Protein AF-00000000817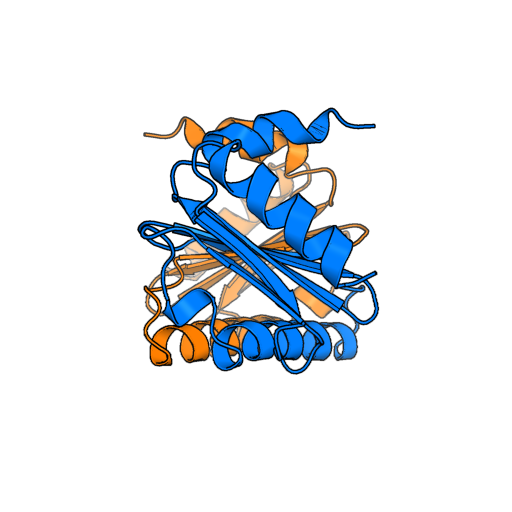69342 (afdb_homodimer)

Sequence (220 aa):
MADDLKRFLYKKLPSVEGLHAIVVSDRDGVPVIKVANDNAPEHALRPGFLSTFALATDQGSKLGLSKNKSIICYYNTYQVFILFLGCSVQSFTSGSEFHSQQQCQHSSGNMADDLKRFLYKKLPSVEGLHAIVVSDRDGVPVIKVANDNAPEHALRPGFLSTFALATDQGSKLGLSKNKSIICYYNTYQVFILFLGCSVQSFTSGSEFHSQQQCQHSSGN

Foldseek 3Di:
DLVVVQVVCQVVQVVDPFWAKKFKFFLQQHTSHIDGDPPDDPVCNGSVNSNVVSVVQVVVVVVPDPRDAWDWDADDFKIKIWGDDPGMIMIIIGTNVRCVPCVVPPVPPD/DLVVVQVVCQVVQVVDPFWFKKFKFFLQQHTSHIDGHPPDDPVCNGSVNSNVVSVVQVVVVVVPDPRDQWDWDADDFKIKIWGDDPGMIMIIIGTNVRCVVCVVPPVPPD

Organism: Castor canadensis (NCBI:txid51338)

Solvent-accessible surface area (backbone atoms only — not comparable to full-atom values): 11440 Å² total; per-residue (Å²): 108,70,62,60,51,44,52,50,48,59,59,46,44,80,71,39,87,51,49,22,30,42,36,34,18,37,61,73,16,52,66,78,36,78,42,67,50,94,79,38,64,64,48,72,70,34,36,71,43,48,19,38,52,42,47,34,44,52,51,35,34,72,61,66,38,62,66,59,44,32,39,37,39,36,37,81,70,30,28,39,39,37,35,52,57,89,73,33,31,37,37,38,31,26,36,46,75,36,53,75,57,42,64,60,52,62,74,63,74,121,110,71,63,59,51,44,54,49,47,59,60,46,43,81,71,37,88,51,49,21,31,42,36,34,18,38,61,73,16,53,67,79,36,78,41,68,50,94,79,37,63,66,48,71,72,35,34,70,42,46,19,38,52,42,48,35,44,53,53,36,34,72,61,65,38,60,66,57,44,31,38,38,40,35,37,82,69,29,29,39,40,36,34,51,56,88,75,35,29,38,35,37,34,27,35,45,76,37,53,77,58,43,65,60,52,59,75,63,75,120

Structure (mmCIF, N/CA/C/O backbone):
data_AF-0000000081769342-model_v1
#
loop_
_entity.id
_entity.type
_entity.pdbx_description
1 polymer 'Ragulator complex protein LAMTOR3'
#
loop_
_atom_site.group_PDB
_atom_site.id
_atom_site.type_symbol
_atom_site.label_atom_id
_atom_site.label_alt_id
_atom_site.label_comp_id
_atom_site.label_asym_id
_atom_site.label_entity_id
_atom_site.label_seq_id
_atom_site.pdbx_PDB_ins_code
_atom_site.Cartn_x
_atom_site.Cartn_y
_atom_site.Cartn_z
_atom_site.occupancy
_atom_site.B_iso_or_equiv
_atom_site.auth_seq_id
_atom_site.auth_comp_id
_atom_site.auth_asym_id
_atom_site.auth_atom_id
_atom_site.pdbx_PDB_model_num
ATOM 1 N N . MET A 1 1 ? 18.312 -18.172 -15.797 1 64.38 1 MET A N 1
ATOM 2 C CA . MET A 1 1 ? 18.219 -17.469 -14.523 1 64.38 1 MET A CA 1
ATOM 3 C C . MET A 1 1 ? 16.781 -17.391 -14.039 1 64.38 1 MET A C 1
ATOM 5 O O . MET A 1 1 ? 16.484 -17.766 -12.898 1 64.38 1 MET A O 1
ATOM 9 N N . ALA A 1 2 ? 15.875 -17.156 -15.016 1 73.31 2 ALA A N 1
ATOM 10 C CA . ALA A 1 2 ? 14.461 -17.094 -14.664 1 73.31 2 ALA A CA 1
ATOM 11 C C . ALA A 1 2 ? 13.93 -18.484 -14.312 1 73.31 2 ALA A C 1
ATOM 13 O O . ALA A 1 2 ? 13.109 -18.625 -13.398 1 73.31 2 ALA A O 1
ATOM 14 N N . ASP A 1 3 ? 14.547 -19.453 -14.852 1 85.75 3 ASP A N 1
ATOM 15 C CA . ASP A 1 3 ? 14.07 -20.812 -14.617 1 85.75 3 ASP A CA 1
ATOM 16 C C . ASP A 1 3 ? 14.469 -21.297 -13.227 1 85.75 3 ASP A C 1
ATOM 18 O O . ASP A 1 3 ? 13.695 -21.984 -12.555 1 85.75 3 ASP A O 1
ATOM 22 N N . ASP A 1 4 ? 15.656 -20.969 -12.891 1 88.69 4 ASP A N 1
ATOM 23 C CA . ASP A 1 4 ? 16.125 -21.391 -11.57 1 88.69 4 ASP A CA 1
ATOM 24 C C . ASP A 1 4 ? 15.32 -20.703 -10.469 1 88.69 4 ASP A C 1
ATOM 26 O O . ASP A 1 4 ? 14.969 -21.328 -9.461 1 88.69 4 ASP A O 1
ATOM 30 N N . LEU A 1 5 ? 15.062 -19.43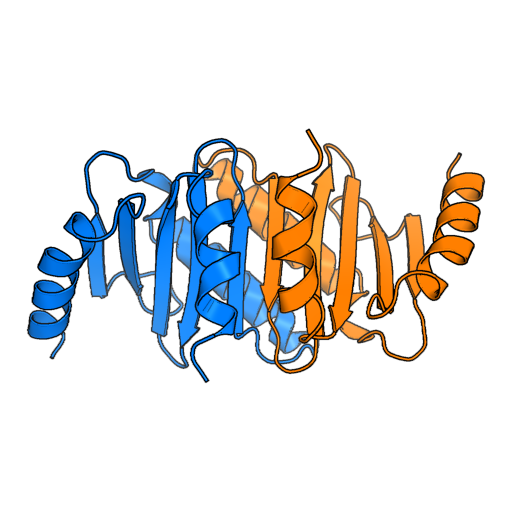8 -10.672 1 86.44 5 LEU A N 1
ATOM 31 C CA . LEU A 1 5 ? 14.273 -18.703 -9.695 1 86.44 5 LEU A CA 1
ATOM 32 C C . LEU A 1 5 ? 12.859 -19.266 -9.594 1 86.44 5 LEU A C 1
ATOM 34 O O . LEU A 1 5 ? 12.32 -19.406 -8.492 1 86.44 5 LEU A O 1
ATOM 38 N N . LYS A 1 6 ? 12.391 -19.578 -10.695 1 90.56 6 LYS A N 1
ATOM 39 C CA . LYS A 1 6 ? 11.047 -20.156 -10.727 1 90.56 6 LYS A CA 1
ATOM 40 C C . LYS A 1 6 ? 10.992 -21.453 -9.93 1 90.56 6 LYS A C 1
ATOM 42 O O . LYS A 1 6 ? 10.078 -21.656 -9.133 1 90.56 6 LYS A O 1
ATOM 47 N N . ARG A 1 7 ? 11.977 -22.266 -10.195 1 91 7 ARG A N 1
ATOM 48 C CA . ARG A 1 7 ? 12.039 -23.547 -9.492 1 91 7 ARG A CA 1
ATOM 49 C C . ARG A 1 7 ? 12.18 -23.344 -7.992 1 91 7 ARG A C 1
ATOM 51 O O . ARG A 1 7 ? 11.547 -24.047 -7.199 1 91 7 ARG A O 1
ATOM 58 N N . PHE A 1 8 ? 12.984 -22.453 -7.699 1 90.62 8 PHE A N 1
ATOM 59 C CA . PHE A 1 8 ? 13.203 -22.141 -6.293 1 90.62 8 PHE A CA 1
ATOM 60 C C . PHE A 1 8 ? 11.906 -21.672 -5.641 1 90.62 8 PHE A C 1
ATOM 62 O O . PHE A 1 8 ? 11.547 -22.141 -4.555 1 90.62 8 PHE A O 1
ATOM 69 N N . LEU A 1 9 ? 11.219 -20.797 -6.332 1 91.56 9 LEU A N 1
ATOM 70 C CA . LEU A 1 9 ? 10 -20.234 -5.77 1 91.56 9 LEU A CA 1
ATOM 71 C C . LEU A 1 9 ? 8.898 -21.281 -5.691 1 91.56 9 LEU A C 1
ATOM 73 O O . LEU A 1 9 ? 8.117 -21.297 -4.734 1 91.56 9 LEU A O 1
ATOM 77 N N . TYR A 1 10 ? 8.898 -22.141 -6.637 1 90.88 10 TYR A N 1
ATOM 78 C CA . TYR A 1 10 ? 7.918 -23.219 -6.656 1 90.88 10 TYR A CA 1
ATOM 79 C C . TYR A 1 10 ? 8.094 -24.141 -5.453 1 90.88 10 TYR A C 1
ATOM 81 O O . TYR A 1 10 ? 7.113 -24.641 -4.898 1 90.88 10 TYR A O 1
ATOM 89 N N . LYS A 1 11 ? 9.281 -24.312 -5.098 1 90.88 11 LYS A N 1
ATOM 90 C CA . LYS A 1 11 ? 9.578 -25.172 -3.965 1 90.88 11 LYS A CA 1
ATOM 91 C C . LYS A 1 11 ? 9.359 -24.453 -2.641 1 90.88 11 LYS A C 1
ATOM 93 O O . LYS A 1 11 ? 8.953 -25.062 -1.652 1 90.88 11 LYS A O 1
ATOM 98 N N . LYS A 1 12 ? 9.617 -23.25 -2.664 1 89.88 12 LYS A N 1
ATOM 99 C CA . LYS A 1 12 ? 9.586 -22.469 -1.431 1 89.88 12 LYS A CA 1
ATOM 100 C C . LYS A 1 12 ? 8.156 -22.094 -1.048 1 89.88 12 LYS A C 1
ATOM 102 O O . LYS A 1 12 ? 7.809 -22.062 0.136 1 89.88 12 LYS A O 1
ATOM 107 N N . LEU A 1 13 ? 7.344 -21.859 -1.935 1 91.88 13 LEU A N 1
ATOM 108 C CA . LEU A 1 13 ? 6 -21.344 -1.684 1 91.88 13 LEU A CA 1
ATOM 109 C C . LEU A 1 13 ? 5.23 -22.266 -0.75 1 91.88 13 LEU A C 1
ATOM 111 O O . LEU A 1 13 ? 4.715 -21.828 0.281 1 91.88 13 LEU A O 1
ATOM 115 N N . PRO A 1 14 ? 5.254 -23.594 -1.056 1 89.94 14 PRO A N 1
ATOM 116 C CA . PRO A 1 14 ? 4.496 -24.484 -0.179 1 89.94 14 PRO A CA 1
ATOM 117 C C . PRO A 1 14 ? 5.113 -24.609 1.213 1 89.94 14 PRO A C 1
ATOM 119 O O . PRO A 1 14 ? 4.453 -25.062 2.148 1 89.94 14 PRO A O 1
ATOM 122 N N . SER A 1 15 ? 6.312 -24.203 1.352 1 90.38 15 SER A N 1
ATOM 123 C CA . SER A 1 15 ? 7.008 -24.359 2.625 1 90.38 15 SER A CA 1
ATOM 124 C C . SER A 1 15 ? 6.715 -23.203 3.566 1 90.38 15 SER A C 1
ATOM 126 O O . SER A 1 15 ? 7.051 -23.25 4.75 1 90.38 15 SER A O 1
ATOM 128 N N . VAL A 1 16 ? 6.145 -22.188 3.074 1 88.56 16 VAL A N 1
ATOM 129 C CA . VAL A 1 16 ? 5.824 -21.016 3.889 1 88.56 16 VAL A CA 1
ATOM 130 C C . VAL A 1 16 ? 4.324 -20.984 4.18 1 88.56 16 VAL A C 1
ATOM 132 O O . VAL A 1 16 ? 3.52 -20.688 3.297 1 88.56 16 VAL A O 1
ATOM 135 N N . GLU A 1 17 ? 4.023 -21.312 5.426 1 86.88 17 GLU A N 1
ATOM 136 C CA . GLU A 1 17 ? 2.621 -21.328 5.824 1 86.88 17 GLU A CA 1
ATOM 137 C C . GLU A 1 17 ? 1.985 -19.953 5.684 1 86.88 17 GLU A C 1
ATOM 139 O O . GLU A 1 17 ? 2.551 -18.953 6.137 1 86.88 17 GLU A O 1
ATOM 144 N N . GLY A 1 18 ? 0.806 -19.938 4.961 1 90.19 18 GLY A N 1
ATOM 145 C CA . GLY A 1 18 ? 0.055 -18.703 4.836 1 90.19 18 GLY A CA 1
ATOM 146 C C . GLY A 1 18 ? 0.401 -17.906 3.584 1 90.19 18 GLY A C 1
ATOM 147 O O . GLY A 1 18 ? -0.296 -16.953 3.229 1 90.19 18 GLY A O 1
ATOM 148 N N . LEU A 1 19 ? 1.501 -18.25 2.965 1 93.44 19 LEU A N 1
ATOM 149 C CA . LEU A 1 19 ? 1.86 -17.641 1.691 1 93.44 19 LEU A CA 1
ATOM 150 C C . LEU A 1 19 ? 1.16 -18.344 0.533 1 93.44 19 LEU A C 1
ATOM 152 O O . LEU A 1 19 ? 1.249 -19.562 0.398 1 93.44 19 LEU A O 1
ATOM 156 N N . HIS A 1 20 ? 0.452 -17.594 -0.292 1 96.25 20 HIS A N 1
ATOM 157 C CA . HIS A 1 20 ? -0.398 -18.203 -1.307 1 96.25 20 HIS A CA 1
ATOM 158 C C . HIS A 1 20 ? 0.185 -18.016 -2.703 1 96.25 20 HIS A C 1
ATOM 160 O O . HIS A 1 20 ? -0.079 -18.812 -3.604 1 96.25 20 HIS A O 1
ATOM 166 N N . ALA A 1 21 ? 0.944 -16.906 -2.867 1 96.31 21 ALA A N 1
ATOM 167 C CA . ALA A 1 21 ? 1.429 -16.672 -4.223 1 96.31 21 ALA A CA 1
ATOM 168 C C . ALA A 1 21 ? 2.646 -15.75 -4.223 1 96.31 21 ALA A C 1
ATOM 170 O O . ALA A 1 21 ? 2.793 -14.906 -3.334 1 96.31 21 ALA A O 1
ATOM 171 N N . ILE A 1 22 ? 3.455 -15.883 -5.223 1 95.94 22 ILE A N 1
ATOM 172 C CA . ILE A 1 22 ? 4.582 -15.016 -5.547 1 95.94 22 ILE A CA 1
ATOM 173 C C . ILE A 1 22 ? 4.57 -14.688 -7.035 1 95.94 22 ILE A C 1
ATOM 175 O O . ILE A 1 22 ? 4.492 -15.586 -7.875 1 95.94 22 ILE A O 1
ATOM 179 N N . VAL A 1 23 ? 4.613 -13.414 -7.312 1 95.5 23 VAL A N 1
ATOM 180 C CA . VAL A 1 23 ? 4.641 -12.984 -8.703 1 95.5 23 VAL A CA 1
ATOM 181 C C . VAL A 1 23 ? 5.816 -12.031 -8.93 1 95.5 23 VAL A C 1
ATOM 183 O O . VAL A 1 23 ? 6.031 -11.109 -8.141 1 95.5 23 VAL A O 1
ATOM 186 N N . VAL A 1 24 ? 6.594 -12.312 -9.93 1 94.75 24 VAL A N 1
ATOM 187 C CA . VAL A 1 24 ? 7.641 -11.406 -10.391 1 94.75 24 VAL A CA 1
ATOM 188 C C . VAL A 1 24 ? 7.273 -10.852 -11.766 1 94.75 24 VAL A C 1
ATOM 190 O O . VAL A 1 24 ? 7.016 -11.617 -12.703 1 94.75 24 VAL A O 1
ATOM 193 N N . SER A 1 25 ? 7.234 -9.539 -11.836 1 95.12 25 SER A N 1
ATOM 194 C CA . SER A 1 25 ? 6.809 -8.898 -13.078 1 95.12 25 SER A CA 1
ATOM 195 C C . SER A 1 25 ? 7.633 -7.652 -13.367 1 95.12 25 SER A C 1
ATOM 197 O O . SER A 1 25 ? 8.445 -7.234 -12.547 1 95.12 25 SER A O 1
ATOM 199 N N . ASP A 1 26 ? 7.5 -7.184 -14.539 1 93.06 26 ASP A N 1
ATOM 200 C CA . ASP A 1 26 ? 8.008 -5.84 -14.805 1 93.06 26 ASP A CA 1
ATOM 201 C C . ASP A 1 26 ? 7.016 -4.777 -14.336 1 93.06 26 ASP A C 1
ATOM 203 O O . ASP A 1 26 ? 6.047 -5.09 -13.641 1 93.06 26 ASP A O 1
ATOM 207 N N . ARG A 1 27 ? 7.223 -3.512 -14.633 1 88.62 27 ARG A N 1
ATOM 208 C CA . ARG A 1 27 ? 6.402 -2.416 -14.125 1 88.62 27 ARG A CA 1
ATOM 209 C C . ARG A 1 27 ? 5.066 -2.346 -14.859 1 88.62 27 ARG A C 1
ATOM 211 O O . ARG A 1 27 ? 4.141 -1.675 -14.406 1 88.62 27 ARG A O 1
ATOM 218 N N . ASP A 1 28 ? 5.02 -3.012 -15.969 1 89.81 28 ASP A N 1
ATOM 219 C CA . ASP A 1 28 ? 3.756 -3.074 -16.703 1 89.81 28 ASP A CA 1
ATOM 220 C C . ASP A 1 28 ? 2.859 -4.184 -16.156 1 89.81 28 ASP A C 1
ATOM 222 O O . ASP A 1 28 ? 1.707 -4.32 -16.562 1 89.81 28 ASP A O 1
ATOM 226 N N . GLY A 1 29 ? 3.424 -4.941 -15.203 1 89.94 29 GLY A N 1
ATOM 227 C CA . GLY A 1 29 ? 2.652 -5.984 -14.547 1 89.94 29 GLY A CA 1
ATOM 228 C C . GLY A 1 29 ? 2.719 -7.316 -15.266 1 89.94 29 GLY A C 1
ATOM 229 O O . GLY A 1 29 ? 2.043 -8.273 -14.883 1 89.94 29 GLY A O 1
ATOM 230 N N . VAL A 1 30 ? 3.484 -7.352 -16.234 1 91.75 30 VAL A N 1
ATOM 231 C CA . VAL A 1 30 ? 3.623 -8.594 -16.984 1 91.75 30 VAL A CA 1
ATOM 232 C C . VAL A 1 30 ? 4.492 -9.578 -16.203 1 91.75 30 VAL A C 1
ATOM 234 O O . VAL A 1 30 ? 5.676 -9.32 -15.977 1 91.75 30 VAL A O 1
ATOM 237 N N . PRO A 1 31 ? 3.932 -10.688 -15.867 1 92 31 PRO A N 1
ATOM 238 C CA . PRO A 1 31 ? 4.652 -11.625 -14.992 1 92 31 PRO A CA 1
ATOM 239 C C . PRO A 1 31 ? 5.789 -12.344 -15.719 1 92 31 PRO A C 1
ATOM 241 O O . PRO A 1 31 ? 5.621 -12.781 -16.859 1 92 31 PRO A O 1
ATOM 244 N N . VAL A 1 32 ? 6.883 -12.414 -15.117 1 92.12 32 VAL A N 1
ATOM 245 C CA . VAL A 1 32 ? 8.008 -13.25 -15.523 1 92.12 32 VAL A CA 1
ATOM 246 C C . VAL A 1 32 ? 7.945 -14.586 -14.797 1 92.12 32 VAL A C 1
ATOM 248 O O . VAL A 1 32 ? 8.273 -15.633 -15.375 1 92.12 32 VAL A O 1
ATOM 251 N N . ILE A 1 33 ? 7.527 -14.539 -13.617 1 94.44 33 ILE A N 1
ATOM 252 C CA . ILE A 1 33 ? 7.348 -15.719 -12.789 1 94.44 33 ILE A CA 1
ATOM 253 C C . ILE A 1 33 ? 6.039 -15.609 -12.008 1 94.44 33 ILE A C 1
ATOM 255 O O . ILE A 1 33 ? 5.719 -14.547 -11.469 1 94.44 33 ILE A O 1
ATOM 259 N N . LYS A 1 34 ? 5.227 -16.594 -11.984 1 94.25 34 LYS A N 1
ATOM 260 C CA . LYS A 1 34 ? 4.012 -16.656 -11.18 1 94.25 34 LYS A CA 1
ATOM 261 C C . LYS A 1 34 ? 3.846 -18.031 -10.531 1 94.25 34 LYS A C 1
ATOM 263 O O . LYS A 1 34 ? 3.801 -19.047 -11.227 1 94.25 34 LYS A O 1
ATOM 268 N N . VAL A 1 35 ? 3.932 -18.031 -9.312 1 94.88 35 VAL A N 1
ATOM 269 C CA . VAL A 1 35 ? 3.701 -19.25 -8.539 1 94.88 35 VAL A CA 1
ATOM 270 C C . VAL A 1 35 ? 2.582 -19.016 -7.527 1 94.88 35 VAL A C 1
ATOM 272 O O . VAL A 1 35 ? 2.596 -18.016 -6.797 1 94.88 35 VAL A O 1
ATOM 275 N N . ALA A 1 36 ? 1.603 -19.891 -7.551 1 95.75 36 ALA A N 1
ATOM 276 C CA . ALA A 1 36 ? 0.462 -19.719 -6.656 1 95.75 36 ALA A CA 1
ATOM 277 C C . ALA A 1 36 ? -0.153 -21.047 -6.266 1 95.75 36 ALA A C 1
ATOM 279 O O . ALA A 1 36 ? -0.033 -22.031 -7.004 1 95.75 36 ALA A O 1
ATOM 280 N N . ASN A 1 37 ? -0.608 -21.109 -5.09 1 94.62 37 ASN A N 1
ATOM 281 C CA . ASN A 1 37 ? -1.41 -22.281 -4.715 1 94.62 37 ASN A CA 1
ATOM 282 C C . ASN A 1 37 ? -2.902 -22 -4.879 1 94.62 37 ASN A C 1
ATOM 284 O O . ASN A 1 37 ? -3.293 -20.953 -5.383 1 94.62 37 ASN A O 1
ATOM 288 N N . ASP A 1 38 ? -3.793 -22.922 -4.5 1 93.62 38 ASP A N 1
ATOM 289 C CA . ASP A 1 38 ? -5.223 -22.828 -4.789 1 93.62 38 ASP A CA 1
ATOM 290 C C . ASP A 1 38 ? -5.898 -21.781 -3.92 1 93.62 38 ASP A C 1
ATOM 292 O O . ASP A 1 38 ? -7.039 -21.391 -4.18 1 93.62 38 ASP A O 1
ATOM 296 N N . ASN A 1 39 ? -5.262 -21.156 -2.924 1 93.5 39 ASN A N 1
ATOM 297 C CA . ASN A 1 39 ? -5.844 -20.188 -2.002 1 93.5 39 ASN A CA 1
ATOM 298 C C . ASN A 1 39 ? -5.574 -18.75 -2.455 1 93.5 39 ASN A C 1
ATOM 300 O O . ASN A 1 39 ? -6.098 -17.797 -1.869 1 93.5 39 ASN A O 1
ATOM 304 N N . ALA A 1 40 ? -4.812 -18.672 -3.498 1 93.94 40 ALA A N 1
ATOM 305 C CA . ALA A 1 40 ? -4.441 -17.344 -3.963 1 93.94 40 ALA A CA 1
ATOM 306 C C . ALA A 1 40 ? -5.613 -16.656 -4.676 1 93.94 40 ALA A C 1
ATOM 308 O O . ALA A 1 40 ? -6.242 -17.266 -5.551 1 93.94 40 ALA A O 1
ATOM 309 N N . PRO A 1 41 ? -5.914 -15.422 -4.234 1 93.38 41 PRO A N 1
ATOM 310 C CA . PRO A 1 41 ? -6.914 -14.68 -5.004 1 93.38 41 PRO A CA 1
ATOM 311 C C . PRO A 1 41 ? -6.465 -14.406 -6.441 1 93.38 41 PRO A C 1
ATOM 313 O O . PRO A 1 41 ? -5.457 -13.734 -6.66 1 93.38 41 PRO A O 1
ATOM 316 N N . GLU A 1 42 ? -7.125 -14.875 -7.387 1 92.5 42 GLU A N 1
ATOM 317 C CA . GLU A 1 42 ? -6.73 -14.828 -8.789 1 92.5 42 GLU A CA 1
ATOM 318 C C . GLU A 1 42 ? -6.562 -13.391 -9.273 1 92.5 42 GLU A C 1
ATOM 320 O O . GLU A 1 42 ? -5.633 -13.086 -10.023 1 92.5 42 GLU A O 1
ATOM 325 N N . HIS A 1 43 ? -7.484 -12.562 -8.875 1 91.88 43 HIS A N 1
ATOM 326 C CA . HIS A 1 43 ? -7.5 -11.18 -9.359 1 91.88 43 HIS A CA 1
ATOM 327 C C . HIS A 1 43 ? -6.262 -10.422 -8.891 1 91.88 43 HIS A C 1
ATOM 329 O O . HIS A 1 43 ? -5.82 -9.477 -9.555 1 91.88 43 HIS A O 1
ATOM 335 N N . ALA A 1 44 ? -5.707 -10.844 -7.77 1 92.06 44 ALA A N 1
ATOM 336 C CA . ALA A 1 44 ? -4.535 -10.156 -7.227 1 92.06 44 ALA A CA 1
ATOM 337 C C . ALA A 1 44 ? -3.27 -10.547 -7.988 1 92.06 44 ALA A C 1
ATOM 339 O O . ALA A 1 44 ? -2.221 -9.922 -7.82 1 92.06 44 ALA A O 1
ATOM 340 N N . LEU A 1 45 ? -3.332 -11.539 -8.844 1 92.88 45 LEU A N 1
ATOM 341 C CA . LEU A 1 45 ? -2.182 -12.047 -9.578 1 92.88 45 LEU A CA 1
ATOM 342 C C . LEU A 1 45 ? -2.188 -11.539 -11.016 1 92.88 45 LEU A C 1
ATOM 344 O O . LEU A 1 45 ? -1.257 -11.812 -11.781 1 92.88 45 LEU A O 1
ATOM 348 N N . ARG A 1 46 ? -3.184 -10.875 -11.391 1 92.12 46 ARG A N 1
ATOM 349 C CA . ARG A 1 46 ? -3.354 -10.422 -12.766 1 92.12 46 ARG A CA 1
ATOM 350 C C . ARG A 1 46 ? -2.49 -9.195 -13.047 1 92.12 46 ARG A C 1
ATOM 352 O O . ARG A 1 46 ? -2.291 -8.352 -12.172 1 92.12 46 ARG A O 1
ATOM 359 N N . PRO A 1 47 ? -2.031 -9.039 -14.25 1 92.38 47 PRO A N 1
ATOM 360 C CA . PRO A 1 47 ? -1.212 -7.883 -14.633 1 92.38 47 PRO A CA 1
ATOM 361 C C . PRO A 1 47 ? -1.911 -6.551 -14.375 1 92.38 47 PRO A C 1
ATOM 363 O O . PRO A 1 47 ? -1.267 -5.578 -13.977 1 92.38 47 PRO A O 1
ATOM 366 N N . GLY A 1 48 ? -3.191 -6.492 -14.562 1 91.88 48 GLY A N 1
ATOM 367 C CA . GLY A 1 48 ? -3.936 -5.262 -14.336 1 91.88 48 GLY A CA 1
ATOM 368 C C . GLY A 1 48 ? -3.812 -4.742 -12.914 1 91.88 48 GLY A C 1
ATOM 369 O O . GLY A 1 48 ? -3.664 -3.537 -12.703 1 91.88 48 GLY A O 1
ATOM 370 N N . PHE A 1 49 ? -3.838 -5.684 -11.977 1 91.5 49 PHE A N 1
ATOM 371 C CA . PHE A 1 49 ? -3.732 -5.305 -10.57 1 91.5 49 PHE A CA 1
ATOM 372 C C . PHE A 1 49 ? -2.322 -4.828 -10.242 1 91.5 49 PHE A C 1
ATOM 374 O O . PHE A 1 49 ? -2.146 -3.76 -9.656 1 91.5 49 PHE A O 1
ATOM 381 N N . LEU A 1 50 ? -1.354 -5.543 -10.656 1 92 50 LEU A N 1
ATOM 382 C CA . LEU A 1 50 ? 0.037 -5.238 -10.344 1 92 50 LEU A CA 1
ATOM 383 C C . LEU A 1 50 ? 0.469 -3.932 -11 1 92 50 LEU A C 1
ATOM 385 O O . LEU A 1 50 ? 1.128 -3.102 -10.367 1 92 50 LEU A O 1
ATOM 389 N N . SER A 1 51 ? 0.062 -3.736 -12.227 1 92.25 51 SER A N 1
ATOM 390 C CA . SER A 1 51 ? 0.407 -2.514 -12.945 1 92.25 51 SER A CA 1
ATOM 391 C C . SER A 1 51 ? -0.239 -1.293 -12.297 1 92.25 51 SER A C 1
ATOM 393 O O . SER A 1 51 ? 0.338 -0.203 -12.297 1 92.25 51 SER A O 1
ATOM 395 N N . THR A 1 52 ? -1.451 -1.445 -11.734 1 91.19 52 THR A N 1
ATOM 396 C CA . THR A 1 52 ? -2.172 -0.354 -11.086 1 91.19 52 THR A CA 1
ATOM 397 C C . THR A 1 52 ? -1.344 0.24 -9.953 1 91.19 52 THR A C 1
ATOM 399 O O . THR A 1 52 ? -1.183 1.459 -9.867 1 91.19 52 THR A O 1
ATOM 402 N N . PHE A 1 53 ? -0.674 -0.548 -9.156 1 90.94 53 PHE A N 1
ATOM 403 C CA . PHE A 1 53 ? 0.085 -0.043 -8.023 1 90.94 53 PHE A CA 1
ATOM 404 C C . PHE A 1 53 ? 1.479 0.397 -8.453 1 90.94 53 PHE A C 1
ATOM 406 O O . PHE A 1 53 ? 2.061 1.306 -7.859 1 90.94 53 PHE A O 1
ATOM 413 N N . ALA A 1 54 ? 1.961 -0.264 -9.469 1 91.31 54 ALA A N 1
ATOM 414 C CA . ALA A 1 54 ? 3.217 0.224 -10.039 1 91.31 54 ALA A CA 1
ATOM 415 C C . ALA A 1 54 ? 3.064 1.647 -10.562 1 91.31 54 ALA A C 1
ATOM 417 O O . ALA A 1 54 ? 3.906 2.508 -10.297 1 91.31 54 ALA A O 1
ATOM 418 N N . LEU A 1 55 ? 1.937 1.836 -11.227 1 89.19 55 LEU A N 1
ATOM 419 C CA . LEU A 1 55 ? 1.639 3.16 -11.758 1 89.19 55 LEU A CA 1
ATOM 420 C C . LEU A 1 55 ? 1.438 4.168 -10.633 1 89.19 55 LEU A C 1
ATOM 422 O O . LEU A 1 55 ? 1.938 5.293 -10.703 1 89.19 55 LEU A O 1
ATOM 426 N N . ALA A 1 56 ? 0.704 3.814 -9.633 1 91.25 56 ALA A N 1
ATOM 427 C CA . ALA A 1 56 ? 0.471 4.691 -8.492 1 91.25 56 ALA A CA 1
ATOM 428 C C . ALA A 1 56 ? 1.786 5.086 -7.824 1 91.25 56 ALA A C 1
ATOM 430 O O . ALA A 1 56 ? 1.979 6.246 -7.457 1 91.25 56 ALA A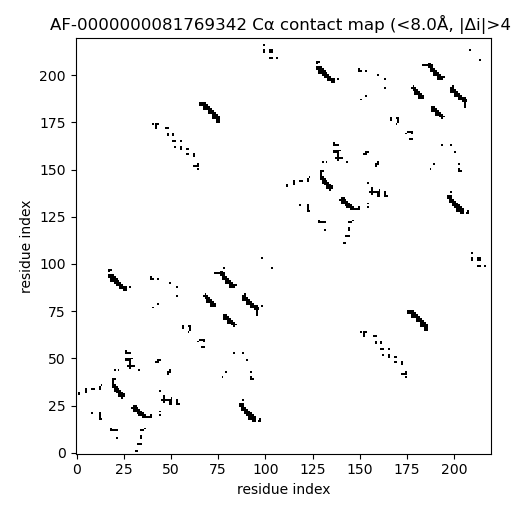 O 1
ATOM 431 N N . THR A 1 57 ? 2.705 4.145 -7.66 1 90.75 57 THR A N 1
ATOM 432 C CA . THR A 1 57 ? 4.016 4.402 -7.066 1 90.75 57 THR A CA 1
ATOM 433 C C . THR A 1 57 ? 4.832 5.336 -7.953 1 90.75 57 THR A C 1
ATOM 435 O O . THR A 1 57 ? 5.496 6.25 -7.453 1 90.75 57 THR A O 1
ATOM 438 N N . ASP A 1 58 ? 4.754 5.082 -9.242 1 89.62 58 ASP A N 1
ATOM 439 C CA . ASP A 1 58 ? 5.465 5.941 -10.188 1 89.62 58 ASP A CA 1
ATOM 440 C C . ASP A 1 58 ? 4.938 7.371 -10.133 1 89.62 58 ASP A C 1
ATOM 442 O O . ASP A 1 58 ? 5.715 8.328 -10.141 1 89.62 58 ASP A O 1
ATOM 446 N N . GLN A 1 59 ? 3.641 7.395 -10.039 1 87.69 59 GLN A N 1
ATOM 447 C CA . GLN A 1 59 ? 3.014 8.711 -9.922 1 87.69 59 GLN A CA 1
ATOM 448 C C . GLN A 1 59 ? 3.396 9.383 -8.609 1 87.69 59 GLN A C 1
ATOM 450 O O . GLN A 1 59 ? 3.654 10.594 -8.578 1 87.69 59 GLN A O 1
ATOM 455 N N . GLY A 1 60 ? 3.457 8.727 -7.566 1 86.25 60 GLY A N 1
ATOM 456 C CA . GLY A 1 60 ? 3.895 9.297 -6.301 1 86.25 60 GLY A CA 1
ATOM 457 C C . GLY A 1 60 ? 5.328 9.789 -6.332 1 86.25 60 GLY A C 1
ATOM 458 O O . GLY A 1 60 ? 5.633 10.859 -5.793 1 86.25 60 GLY A O 1
ATOM 459 N N . SER A 1 61 ? 6.121 9.016 -6.965 1 85 61 SER A N 1
ATOM 460 C CA . SER A 1 61 ? 7.523 9.414 -7.078 1 85 61 SER A CA 1
ATOM 461 C C . SER A 1 61 ? 7.668 10.695 -7.887 1 85 61 SER A C 1
ATOM 463 O O . SER A 1 61 ? 8.508 11.539 -7.574 1 85 61 SER A O 1
ATOM 465 N N . LYS A 1 62 ? 6.863 10.844 -8.789 1 85.69 62 LYS A N 1
ATOM 466 C CA . LYS A 1 62 ? 6.883 12.023 -9.648 1 85.69 62 LYS A CA 1
ATOM 467 C C . LYS A 1 62 ? 6.414 13.258 -8.891 1 85.69 62 LYS A C 1
ATOM 469 O O . LYS A 1 62 ? 6.77 14.383 -9.242 1 85.69 62 LYS A O 1
ATOM 474 N N . LEU A 1 63 ? 5.602 13.094 -7.879 1 86.5 63 LEU A N 1
ATOM 475 C CA . LEU A 1 63 ? 5.082 14.18 -7.059 1 86.5 63 LEU A CA 1
ATOM 476 C C . LEU A 1 63 ? 6.105 14.609 -6.012 1 86.5 63 LEU A C 1
ATOM 478 O O . LEU A 1 63 ? 5.836 15.5 -5.199 1 86.5 63 LEU A O 1
ATOM 482 N N . GLY A 1 64 ? 7.242 13.969 -5.965 1 83.88 64 GLY A N 1
ATOM 483 C CA . GLY A 1 64 ? 8.328 14.422 -5.109 1 83.88 64 GLY A CA 1
ATOM 484 C C . GLY A 1 64 ? 8.562 13.516 -3.914 1 83.88 64 GLY A C 1
ATOM 485 O O . GLY A 1 64 ? 9.383 13.82 -3.047 1 83.88 64 GLY A O 1
ATOM 486 N N . LEU A 1 65 ? 7.809 12.477 -3.889 1 82.62 65 LEU A N 1
ATOM 487 C CA . LEU A 1 65 ? 8.047 11.523 -2.811 1 82.62 65 LEU A CA 1
ATOM 488 C C . LEU A 1 65 ? 9.32 10.727 -3.068 1 82.62 65 LEU A C 1
ATOM 490 O O . LEU A 1 65 ? 9.797 10.648 -4.203 1 82.62 65 LEU A O 1
ATOM 494 N N . SER A 1 66 ? 9.852 10.258 -2.045 1 82.88 66 SER A N 1
ATOM 495 C CA . SER A 1 66 ? 10.953 9.305 -2.191 1 82.88 66 SER A CA 1
ATOM 496 C C . SER A 1 66 ? 10.5 8.055 -2.941 1 82.88 66 SER A C 1
ATOM 498 O O . SER A 1 66 ? 9.32 7.898 -3.25 1 82.88 66 SER A O 1
ATOM 500 N N . LYS A 1 67 ? 11.492 7.367 -3.334 1 85.62 67 LYS A N 1
ATOM 501 C CA . LYS A 1 67 ? 11.18 6.113 -4.012 1 85.62 67 LYS A CA 1
ATOM 502 C C . LYS A 1 67 ? 10.461 5.148 -3.078 1 85.62 67 LYS A C 1
ATOM 504 O O . LYS A 1 67 ? 10.938 4.871 -1.976 1 85.62 67 LYS A O 1
ATOM 509 N N . ASN A 1 68 ? 9.203 4.789 -3.541 1 88.62 68 ASN A N 1
ATOM 510 C CA . ASN A 1 68 ? 8.469 3.773 -2.795 1 88.62 68 ASN A CA 1
ATOM 511 C C . ASN A 1 68 ? 9.172 2.42 -2.842 1 88.62 68 ASN A C 1
ATOM 513 O O . ASN A 1 68 ? 9.445 1.898 -3.922 1 88.62 68 ASN A O 1
ATOM 517 N N . LYS A 1 69 ? 9.469 1.859 -1.713 1 89.56 69 LYS A N 1
ATOM 518 C CA . LYS A 1 69 ? 10.164 0.579 -1.636 1 89.56 69 LYS A CA 1
ATOM 519 C C . LYS A 1 69 ? 9.18 -0.586 -1.653 1 89.56 69 LYS A C 1
ATOM 521 O O . LYS A 1 69 ? 9.445 -1.618 -2.275 1 89.56 69 LYS A O 1
ATOM 526 N N . SER A 1 70 ? 8.141 -0.366 -1.001 1 92.06 70 SER A N 1
ATOM 527 C CA . SER A 1 70 ? 7.152 -1.439 -0.941 1 92.06 70 SER A CA 1
ATOM 528 C C . SER A 1 70 ? 5.77 -0.901 -0.592 1 92.06 70 SER A C 1
ATOM 530 O O . SER A 1 70 ? 5.641 0.213 -0.08 1 92.06 70 SER A O 1
ATOM 532 N N . ILE A 1 71 ? 4.801 -1.655 -0.948 1 92.88 71 ILE A N 1
ATOM 533 C CA . ILE A 1 71 ? 3.404 -1.38 -0.632 1 92.88 71 ILE A CA 1
ATOM 534 C C . ILE A 1 71 ? 2.758 -2.623 -0.028 1 92.88 71 ILE A C 1
ATOM 536 O O . ILE A 1 71 ? 2.979 -3.74 -0.504 1 92.88 71 ILE A O 1
ATOM 540 N N . ILE A 1 72 ? 1.983 -2.436 0.979 1 92.62 72 ILE A N 1
ATOM 541 C CA . ILE A 1 72 ? 1.159 -3.512 1.518 1 92.62 72 ILE A CA 1
ATOM 542 C C . ILE A 1 72 ? -0.317 -3.141 1.396 1 92.62 72 ILE A C 1
ATOM 544 O O . ILE A 1 72 ? -0.731 -2.062 1.827 1 92.62 72 ILE A O 1
ATOM 548 N N . CYS A 1 73 ? -1.047 -4.008 0.772 1 91.69 73 CYS A N 1
ATOM 549 C CA . CYS A 1 73 ? -2.494 -3.857 0.68 1 91.69 73 CYS A CA 1
ATOM 550 C C . CYS A 1 73 ? -3.207 -4.859 1.58 1 91.69 73 CYS A C 1
ATOM 552 O O . CYS A 1 73 ? -2.947 -6.062 1.504 1 91.69 73 CYS A O 1
ATOM 554 N N . TYR A 1 74 ? -4.066 -4.355 2.434 1 89.94 74 TYR A N 1
ATOM 555 C CA . TYR A 1 74 ? -4.824 -5.215 3.336 1 89.94 74 TYR A CA 1
ATOM 556 C C . TYR A 1 74 ? -6.273 -5.34 2.883 1 89.94 74 TYR A C 1
ATOM 558 O O . TYR A 1 74 ? -7 -4.344 2.824 1 89.94 74 TYR A O 1
ATOM 566 N N . TYR A 1 75 ? -6.641 -6.539 2.523 1 90.44 75 TYR A N 1
ATOM 567 C CA . TYR A 1 75 ? -8.016 -6.859 2.154 1 90.44 75 TYR A CA 1
ATOM 568 C C . TYR A 1 75 ? -8.703 -7.66 3.252 1 90.44 75 TYR A C 1
ATOM 570 O O . TYR A 1 75 ? -8.164 -7.809 4.352 1 90.44 75 TYR A O 1
ATOM 578 N N . ASN A 1 76 ? -9.914 -8.117 3.035 1 88.31 76 ASN A N 1
ATOM 579 C CA . ASN A 1 76 ? -10.672 -8.812 4.066 1 88.31 76 ASN A CA 1
ATOM 580 C C . ASN A 1 76 ? -10.07 -10.18 4.375 1 88.31 76 ASN A C 1
ATOM 582 O O . ASN A 1 76 ? -9.883 -10.531 5.543 1 88.31 76 ASN A O 1
ATOM 586 N N . THR A 1 77 ? -9.664 -10.984 3.395 1 89.88 77 THR A N 1
ATOM 587 C CA . THR A 1 77 ? -9.266 -12.367 3.617 1 89.88 77 THR A CA 1
ATOM 588 C C . THR A 1 77 ? -7.812 -12.586 3.199 1 89.88 77 THR A C 1
ATOM 590 O O . THR A 1 77 ? -7.246 -13.656 3.424 1 89.88 77 THR A O 1
ATOM 593 N N . TYR A 1 78 ? -7.277 -11.57 2.635 1 90.88 78 TYR A N 1
ATOM 594 C CA . TYR A 1 78 ? -5.895 -11.703 2.195 1 90.88 78 TYR A CA 1
ATOM 595 C C . TYR A 1 78 ? -5.172 -10.359 2.238 1 90.88 78 TYR A C 1
ATOM 597 O O . TYR A 1 78 ? -5.793 -9.328 2.494 1 90.88 78 TYR A O 1
ATOM 605 N N . GLN A 1 79 ? -3.887 -10.414 2.146 1 92.69 79 GLN A N 1
ATOM 606 C CA . GLN A 1 79 ? -3.045 -9.234 1.997 1 92.69 79 GLN A CA 1
ATOM 607 C C . GLN A 1 79 ? -2.029 -9.414 0.873 1 92.69 79 GLN A C 1
ATOM 609 O O . GLN A 1 79 ? -1.653 -10.547 0.55 1 92.69 79 GLN A O 1
ATOM 614 N N . VAL A 1 80 ? -1.665 -8.312 0.246 1 93.56 80 VAL A N 1
ATOM 615 C CA . VAL A 1 80 ? -0.693 -8.344 -0.843 1 93.56 80 VAL A CA 1
ATOM 616 C C . VAL A 1 80 ? 0.479 -7.422 -0.515 1 93.56 80 VAL A C 1
ATOM 618 O O . VAL A 1 80 ? 0.281 -6.25 -0.19 1 93.56 80 VAL A O 1
ATOM 621 N N . PHE A 1 81 ? 1.627 -8.016 -0.552 1 93.12 81 PHE A N 1
ATOM 622 C CA . PHE A 1 81 ? 2.859 -7.262 -0.381 1 93.12 81 PHE A CA 1
ATOM 623 C C . PHE A 1 81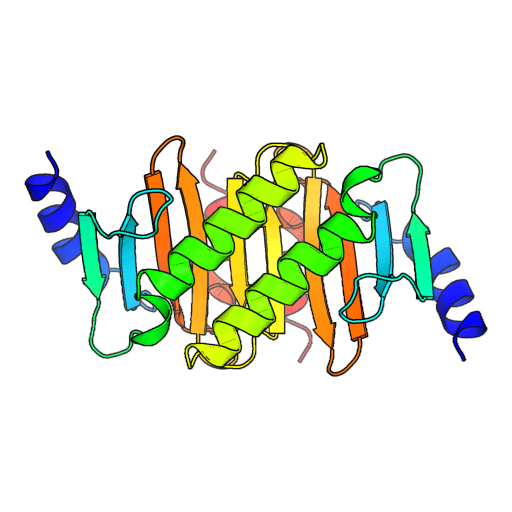 ? 3.557 -7.051 -1.72 1 93.12 81 PHE A C 1
ATOM 625 O O . PHE A 1 81 ? 3.889 -8.016 -2.412 1 93.12 81 PHE A O 1
ATOM 632 N N . ILE A 1 82 ? 3.662 -5.84 -2.088 1 94.31 82 ILE A N 1
ATOM 633 C CA . ILE A 1 82 ? 4.305 -5.508 -3.355 1 94.31 82 ILE A CA 1
ATOM 634 C C . ILE A 1 82 ? 5.641 -4.824 -3.092 1 94.31 82 ILE A C 1
ATOM 636 O O . ILE A 1 82 ? 5.715 -3.865 -2.318 1 94.31 82 ILE A O 1
ATOM 640 N N . LEU A 1 83 ? 6.66 -5.344 -3.744 1 93.12 83 LEU A N 1
ATOM 641 C CA . LEU A 1 83 ? 8 -4.777 -3.637 1 93.12 83 LEU A CA 1
ATOM 642 C C . LEU A 1 83 ? 8.484 -4.266 -4.988 1 93.12 83 LEU A C 1
ATOM 644 O O . LEU A 1 83 ? 8.312 -4.934 -6.008 1 93.12 83 LEU A O 1
ATOM 648 N N . PHE A 1 84 ? 8.969 -3.041 -4.906 1 91.62 84 PHE A N 1
ATOM 649 C CA . PHE A 1 84 ? 9.523 -2.445 -6.113 1 91.62 84 PHE A CA 1
ATOM 650 C C . PHE A 1 84 ? 11.047 -2.531 -6.105 1 91.62 84 PHE A C 1
ATOM 652 O O . PHE A 1 84 ? 11.711 -1.835 -5.332 1 91.62 84 PHE A O 1
ATOM 659 N N . LEU A 1 85 ? 11.531 -3.477 -6.914 1 86.62 85 LEU A N 1
ATOM 660 C CA . LEU A 1 85 ? 12.977 -3.709 -6.969 1 86.62 85 LEU A CA 1
ATOM 661 C C . LEU A 1 85 ? 13.555 -3.203 -8.281 1 86.62 85 LEU A C 1
ATOM 663 O O . LEU A 1 85 ? 13.789 -3.986 -9.203 1 86.62 85 LEU A O 1
ATOM 667 N N . GLY A 1 86 ? 13.875 -1.885 -8.359 1 83.44 86 GLY A N 1
ATOM 668 C CA . GLY A 1 86 ? 14.406 -1.312 -9.586 1 83.44 86 GLY A CA 1
ATOM 669 C C . GLY A 1 86 ? 13.492 -1.505 -10.781 1 83.44 86 GLY A C 1
ATOM 670 O O . GLY A 1 86 ? 12.445 -0.859 -10.883 1 83.44 86 GLY A O 1
ATOM 671 N N . CYS A 1 87 ? 13.867 -2.475 -11.625 1 86.44 87 CYS A N 1
ATOM 672 C CA . CYS A 1 87 ? 13.125 -2.67 -12.867 1 86.44 87 CYS A CA 1
ATOM 673 C C . CYS A 1 87 ? 12.07 -3.756 -12.703 1 86.44 87 CYS A C 1
ATOM 675 O O . CYS A 1 87 ? 11.234 -3.951 -13.586 1 86.44 87 CYS A O 1
ATOM 677 N N . SER A 1 88 ? 12.047 -4.348 -11.562 1 91.38 88 SER A N 1
ATOM 678 C CA . SER A 1 88 ? 11.125 -5.457 -11.352 1 91.38 88 SER A CA 1
ATOM 679 C C . SER A 1 88 ? 10.172 -5.172 -10.195 1 91.38 88 SER A C 1
ATOM 681 O O . SER A 1 88 ? 10.484 -4.375 -9.305 1 91.38 88 SER A O 1
ATOM 683 N N . VAL A 1 89 ? 9.008 -5.777 -10.289 1 94.19 89 VAL A N 1
ATOM 684 C CA . VAL A 1 89 ? 8.016 -5.738 -9.227 1 94.19 89 VAL A CA 1
ATOM 685 C C . VAL A 1 89 ? 7.75 -7.152 -8.711 1 94.19 89 VAL A C 1
ATOM 687 O O . VAL A 1 89 ? 7.578 -8.086 -9.5 1 94.19 89 VAL A O 1
ATOM 690 N N . GLN A 1 90 ? 7.898 -7.34 -7.438 1 94.5 90 GLN A N 1
ATOM 691 C CA . GLN A 1 90 ? 7.602 -8.617 -6.801 1 94.5 90 GLN A CA 1
ATOM 692 C C . GLN A 1 90 ? 6.398 -8.508 -5.871 1 94.5 90 GLN A C 1
ATOM 694 O O . GLN A 1 90 ? 6.316 -7.578 -5.062 1 94.5 90 GLN A O 1
ATOM 699 N N . SER A 1 91 ? 5.477 -9.43 -6.031 1 95.56 91 SER A N 1
ATOM 700 C CA . SER A 1 91 ? 4.297 -9.398 -5.176 1 95.56 91 SER A CA 1
ATOM 701 C C . SER A 1 91 ? 4.113 -10.727 -4.445 1 95.56 91 SER A C 1
ATOM 703 O O . SER A 1 91 ? 4.348 -11.797 -5.016 1 95.56 91 SER A O 1
ATOM 705 N N . PHE A 1 92 ? 3.777 -10.656 -3.176 1 93.88 92 PHE A N 1
ATOM 706 C CA . PHE A 1 92 ? 3.477 -11.789 -2.312 1 93.88 92 PHE A CA 1
ATOM 707 C C . PHE A 1 92 ? 2.049 -11.711 -1.787 1 93.88 92 PHE A C 1
ATOM 709 O O . PHE A 1 92 ? 1.64 -10.688 -1.241 1 93.88 92 PHE A O 1
ATOM 716 N N . THR A 1 93 ? 1.344 -12.68 -1.994 1 95.38 93 THR A N 1
ATOM 717 C CA . THR A 1 93 ? -0.027 -12.719 -1.497 1 95.38 93 THR A CA 1
ATOM 718 C C . THR A 1 93 ? -0.169 -13.758 -0.388 1 95.38 93 THR A C 1
ATOM 720 O O . THR A 1 93 ? 0.282 -14.898 -0.535 1 95.38 93 THR A O 1
ATOM 723 N N . SER A 1 94 ? -0.704 -13.336 0.69 1 94.62 94 SER A N 1
ATOM 724 C CA . SER A 1 94 ? -0.902 -14.219 1.841 1 94.62 94 SER A CA 1
ATOM 725 C C . SER A 1 94 ? -2.275 -14 2.467 1 94.62 94 SER A C 1
ATOM 727 O O . SER A 1 94 ? -2.975 -13.047 2.131 1 94.62 94 SER A O 1
ATOM 729 N N . GLY A 1 95 ? -2.586 -14.922 3.322 1 91.75 95 GLY A N 1
ATOM 730 C CA . GLY A 1 95 ? -3.801 -14.695 4.09 1 91.75 95 GLY A CA 1
ATOM 731 C C . GLY A 1 95 ? -3.709 -13.5 5.016 1 91.75 95 GLY A C 1
ATOM 732 O O . GLY A 1 95 ? -2.611 -13.062 5.367 1 91.75 95 GLY A O 1
ATOM 733 N N . SER A 1 96 ? -4.879 -12.992 5.305 1 86.12 96 SER A N 1
ATOM 734 C CA . SER A 1 96 ? -4.93 -11.797 6.141 1 86.12 96 SER A CA 1
ATOM 735 C C . SER A 1 96 ? -4.375 -12.078 7.535 1 86.12 96 SER A C 1
ATOM 737 O O . SER A 1 96 ? -3.881 -11.164 8.203 1 86.12 96 SER A O 1
ATOM 739 N N . GLU A 1 97 ? -4.43 -13.266 7.926 1 80.31 97 GLU A N 1
ATOM 740 C CA . GLU A 1 97 ? -3.943 -13.625 9.258 1 80.31 97 GLU A CA 1
ATOM 741 C C . GLU A 1 97 ? -2.432 -13.844 9.25 1 80.31 97 GLU A C 1
ATOM 743 O O . GLU A 1 97 ? -1.823 -14.031 10.305 1 80.31 97 GLU A O 1
ATOM 748 N N . PHE A 1 98 ? -1.866 -13.789 8.164 1 70.94 98 PHE A N 1
ATOM 749 C CA . PHE A 1 98 ? -0.443 -14.078 8.031 1 70.94 98 PHE A CA 1
ATOM 750 C C . PHE A 1 98 ? 0.393 -12.953 8.633 1 70.94 98 PHE A C 1
ATOM 752 O O . PHE A 1 98 ? 1.395 -13.211 9.305 1 70.94 98 PHE A O 1
ATOM 759 N N . HIS A 1 99 ? 0.412 -11.609 8.227 1 59.34 99 HIS A N 1
ATOM 760 C CA . HIS A 1 99 ? 1.263 -10.484 8.602 1 59.34 99 HIS A CA 1
ATOM 761 C C . HIS A 1 99 ? 1.247 -10.266 10.109 1 59.34 99 HIS A C 1
ATOM 763 O O . HIS A 1 99 ? 2.23 -9.789 10.68 1 59.34 99 HIS A O 1
ATOM 769 N N . SER A 1 100 ? -0.006 -10.391 10.68 1 49.75 100 SER A N 1
ATOM 770 C CA . SER A 1 100 ? 0.046 -10.234 12.133 1 49.75 100 SER A CA 1
ATOM 771 C C . SER A 1 100 ? 1.141 -11.102 12.742 1 49.75 100 SER A C 1
ATOM 773 O O . SER A 1 100 ? 1.745 -10.727 13.75 1 49.75 100 SER A O 1
ATOM 775 N N . GLN A 1 101 ? 1.521 -12.031 12.023 1 46.16 101 GLN A N 1
ATOM 776 C CA . GLN A 1 101 ? 2.523 -12.93 12.578 1 46.16 101 GLN A CA 1
ATOM 777 C C . GLN A 1 101 ? 3.926 -12.547 12.125 1 46.16 101 GLN A C 1
ATOM 779 O O . GLN A 1 101 ? 4.875 -12.594 12.906 1 46.16 101 GLN A O 1
ATOM 784 N N . GLN A 1 102 ? 4.199 -12.234 10.859 1 46.34 102 GLN A N 1
ATOM 785 C CA . GLN A 1 102 ? 5.551 -12.023 10.352 1 46.34 102 GLN A CA 1
ATOM 786 C C . GLN A 1 102 ? 6.055 -10.625 10.695 1 46.34 102 GLN A C 1
ATOM 788 O O . GLN A 1 102 ? 7.25 -10.43 10.938 1 46.34 102 GLN A O 1
ATOM 793 N N . GLN A 1 103 ? 5.258 -9.555 10.406 1 43.66 103 GLN A N 1
ATOM 794 C CA . GLN A 1 103 ? 5.75 -8.219 10.734 1 43.66 103 GLN A CA 1
ATOM 795 C C . GLN A 1 103 ? 6.43 -8.211 12.102 1 43.66 103 GLN A C 1
ATOM 797 O O . GLN A 1 103 ? 7.418 -7.496 12.297 1 43.66 103 GLN A O 1
ATOM 802 N N . CYS A 1 104 ? 6.02 -8.984 12.953 1 36.38 104 CYS A N 1
ATOM 803 C CA . CYS A 1 104 ? 6.832 -9.094 14.164 1 36.38 104 CYS A CA 1
ATOM 804 C C . CYS A 1 104 ? 8.164 -9.766 13.867 1 36.38 104 CYS A C 1
ATOM 806 O O . CYS A 1 104 ? 9.141 -9.57 14.594 1 36.38 104 CYS A O 1
ATOM 808 N N . GLN A 1 105 ? 8.367 -10.531 12.859 1 33.38 105 GLN A N 1
ATOM 809 C CA . GLN A 1 105 ? 9.609 -11.281 12.742 1 33.38 105 GLN A CA 1
ATOM 810 C C . GLN A 1 105 ? 10.656 -10.5 11.953 1 33.38 105 GLN A C 1
ATOM 812 O O . GLN A 1 105 ? 11.859 -10.672 12.164 1 33.38 105 GLN A O 1
ATOM 817 N N . HIS A 1 106 ? 10.32 -9.852 10.844 1 33.78 106 HIS A N 1
ATOM 818 C CA . HIS A 1 106 ? 11.414 -9.375 10.008 1 33.78 106 HIS A CA 1
ATOM 819 C C . HIS A 1 106 ? 12.141 -8.203 10.648 1 33.78 106 HIS A C 1
ATOM 821 O O . HIS A 1 106 ? 13.102 -7.676 10.086 1 33.78 106 HIS A O 1
ATOM 827 N N . SER A 1 107 ? 11.641 -7.488 11.508 1 33.62 107 SER A N 1
ATOM 828 C CA . SER A 1 107 ? 12.539 -6.484 12.078 1 33.62 107 SER A CA 1
ATOM 829 C C . SER A 1 107 ? 13.883 -7.09 12.445 1 33.62 107 SER A C 1
ATOM 831 O O . SER A 1 107 ? 14.805 -6.375 12.836 1 33.62 107 SER A O 1
ATOM 833 N N . SER A 1 108 ? 13.93 -8.375 12.672 1 29.58 108 SER A N 1
ATOM 834 C CA . SER A 1 108 ? 15.219 -8.805 13.195 1 29.58 108 SER A CA 1
ATOM 835 C C . SER A 1 108 ? 16.234 -9.016 12.07 1 29.58 108 SER A C 1
ATOM 837 O O . SER A 1 108 ? 17.344 -9.477 12.312 1 29.58 108 SER A O 1
ATOM 839 N N . GLY A 1 109 ? 15.93 -9.125 10.797 1 27.06 109 GLY A N 1
ATOM 840 C CA . GLY A 1 109 ? 17.062 -9.5 9.961 1 27.06 109 GLY A CA 1
ATOM 841 C C . GLY A 1 109 ? 17.984 -8.344 9.648 1 27.06 109 GLY A C 1
ATOM 842 O O . GLY A 1 109 ? 17.641 -7.473 8.836 1 27.06 109 GLY A O 1
ATOM 843 N N . ASN A 1 110 ? 18.531 -7.48 10.453 1 21.94 110 ASN A N 1
ATOM 844 C CA . ASN A 1 110 ? 19.844 -6.898 10.234 1 21.94 110 ASN A CA 1
ATOM 845 C C . ASN A 1 110 ? 20.906 -7.973 9.984 1 21.94 110 ASN A C 1
ATOM 847 O O . ASN A 1 110 ? 20.953 -8.977 10.688 1 21.94 110 ASN A O 1
ATOM 851 N N . MET B 1 1 ? -18.609 18.953 13.883 1 63.91 1 MET B N 1
ATOM 852 C CA . MET B 1 1 ? -18.062 17.609 13.984 1 63.91 1 MET B CA 1
ATOM 853 C C . MET B 1 1 ? -16.641 17.578 13.445 1 63.91 1 MET B C 1
ATOM 855 O O . MET B 1 1 ? -15.727 17.078 14.117 1 63.91 1 MET B O 1
ATOM 859 N N . ALA B 1 2 ? -16.438 18.312 12.328 1 73.25 2 ALA B N 1
ATOM 860 C CA . ALA B 1 2 ? -15.094 18.375 11.758 1 73.25 2 ALA B CA 1
ATOM 861 C C . ALA B 1 2 ? -14.156 19.188 12.648 1 73.25 2 ALA B C 1
ATOM 863 O O . ALA B 1 2 ? -12.984 18.828 12.812 1 73.25 2 ALA B O 1
ATOM 864 N N . ASP B 1 3 ? -14.711 20.062 13.375 1 85.25 3 ASP B N 1
ATOM 865 C CA . ASP B 1 3 ? -13.891 20.922 14.219 1 85.25 3 ASP B CA 1
ATOM 866 C C . ASP B 1 3 ? -13.406 20.188 15.461 1 85.25 3 ASP B C 1
ATOM 868 O O . ASP B 1 3 ? -12.266 20.359 15.891 1 85.25 3 ASP B O 1
ATOM 872 N N . ASP B 1 4 ? -14.289 19.438 15.992 1 88.38 4 ASP B N 1
ATOM 873 C CA . ASP B 1 4 ? -13.914 18.688 17.188 1 88.38 4 ASP B CA 1
ATOM 874 C C . ASP B 1 4 ? -12.852 17.641 16.844 1 88.38 4 ASP B C 1
ATOM 876 O O . ASP B 1 4 ? -11.906 17.438 17.609 1 88.38 4 ASP B O 1
ATOM 880 N N . LEU B 1 5 ? -13.039 17 15.719 1 86.31 5 LEU B N 1
ATOM 881 C CA . LEU B 1 5 ? -12.07 16 15.297 1 86.31 5 LEU B CA 1
ATOM 882 C C . LEU B 1 5 ? -10.711 16.641 15.039 1 86.31 5 LEU B C 1
ATOM 884 O O . LEU B 1 5 ? -9.672 16.094 15.43 1 86.31 5 LEU B O 1
ATOM 888 N N . LYS B 1 6 ? -10.797 17.75 14.461 1 90.44 6 LYS B N 1
ATOM 889 C CA . LYS B 1 6 ? -9.562 18.469 14.188 1 90.44 6 LYS B CA 1
ATOM 890 C C . LYS B 1 6 ? -8.812 18.797 15.477 1 90.44 6 LYS B C 1
ATOM 892 O O . LYS B 1 6 ? -7.598 18.578 15.562 1 90.44 6 LYS B O 1
ATOM 897 N N . ARG B 1 7 ? -9.555 19.297 16.406 1 90.88 7 ARG B N 1
ATOM 898 C CA . ARG B 1 7 ? -8.953 19.656 17.688 1 90.88 7 ARG B CA 1
ATOM 899 C C . ARG B 1 7 ? -8.367 18.422 18.375 1 90.88 7 ARG B C 1
ATOM 901 O O . ARG B 1 7 ? -7.281 18.484 18.953 1 90.88 7 ARG B O 1
ATOM 908 N N . PHE B 1 8 ? -9.102 17.422 18.312 1 90.38 8 PHE B N 1
ATOM 909 C CA . PHE B 1 8 ? -8.648 16.172 18.891 1 90.38 8 PHE B CA 1
ATOM 910 C C . PHE B 1 8 ? -7.352 15.703 18.234 1 90.38 8 PHE B C 1
ATOM 912 O O . PHE B 1 8 ? -6.402 15.336 18.938 1 90.38 8 PHE B O 1
ATOM 919 N N . LEU B 1 9 ? -7.336 15.781 16.938 1 91.62 9 LEU B N 1
ATOM 920 C CA . LEU B 1 9 ? -6.172 15.289 16.203 1 91.62 9 LEU B CA 1
ATOM 921 C C . LEU B 1 9 ? -4.969 16.203 16.422 1 91.62 9 LEU B C 1
ATOM 923 O O . LEU B 1 9 ? -3.838 15.727 16.531 1 91.62 9 LEU B O 1
ATOM 927 N N . TYR B 1 10 ? -5.25 17.422 16.562 1 90.75 10 TYR B N 1
ATOM 928 C CA . TYR B 1 10 ? -4.191 18.391 16.828 1 90.75 10 TYR B CA 1
ATOM 929 C C . TYR B 1 10 ? -3.518 18.125 18.156 1 90.75 10 TYR B C 1
ATOM 931 O O . TYR B 1 10 ? -2.305 18.297 18.297 1 90.75 10 TYR B O 1
ATOM 939 N N . LYS B 1 11 ? -4.285 17.703 19.062 1 90.69 11 LYS B N 1
ATOM 940 C CA . LYS B 1 11 ? -3.758 17.422 20.406 1 90.69 11 LYS B CA 1
ATOM 941 C C . LYS B 1 11 ? -3.08 16.062 20.438 1 90.69 11 LYS B C 1
ATOM 943 O O . LYS B 1 11 ? -2.096 15.867 21.156 1 90.69 11 LYS B O 1
ATOM 948 N N . LYS B 1 12 ? -3.588 15.203 19.688 1 89.69 12 LYS B N 1
ATOM 949 C CA . LYS B 1 12 ? -3.129 13.82 19.75 1 89.69 12 LYS B CA 1
ATOM 950 C C . LYS B 1 12 ? -1.832 13.641 18.953 1 89.69 12 LYS B C 1
ATOM 952 O O . LYS B 1 12 ? -0.96 12.859 19.359 1 89.69 12 LYS B O 1
ATOM 957 N N . LEU B 1 13 ? -1.665 14.297 17.938 1 91.69 13 LEU B N 1
ATOM 958 C CA . LEU B 1 13 ? -0.541 14.094 17.031 1 91.69 13 LEU B CA 1
ATOM 959 C C . LEU B 1 13 ? 0.786 14.242 17.781 1 91.69 13 LEU B C 1
ATOM 961 O O . LEU B 1 13 ? 1.631 13.344 17.719 1 91.69 13 LEU B O 1
ATOM 965 N N . PRO B 1 14 ? 0.93 15.336 18.562 1 89.69 14 PRO B N 1
ATOM 966 C CA . PRO B 1 14 ? 2.209 15.5 19.25 1 89.69 14 PRO B CA 1
ATOM 967 C C . PRO B 1 14 ? 2.42 14.461 20.344 1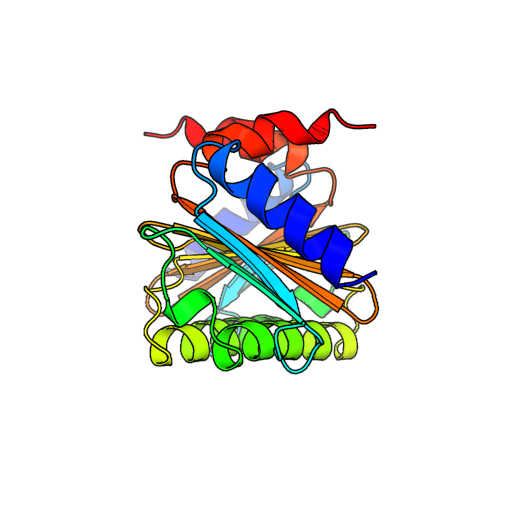 89.69 14 PRO B C 1
ATOM 969 O O . PRO B 1 14 ? 3.549 14.258 20.812 1 89.69 14 PRO B O 1
ATOM 972 N N . SER B 1 15 ? 1.399 13.805 20.734 1 90.25 15 SER B N 1
ATOM 973 C CA . SER B 1 15 ? 1.501 12.859 21.844 1 90.25 15 SER B CA 1
ATOM 974 C C . SER B 1 15 ? 1.942 11.484 21.359 1 90.25 15 SER B C 1
ATOM 976 O O . SER B 1 15 ? 2.275 10.617 22.156 1 90.25 15 SER B O 1
ATOM 978 N N . VAL B 1 16 ? 1.931 11.281 20.109 1 88.69 16 VAL B N 1
ATOM 979 C CA . VAL B 1 16 ? 2.33 10 19.531 1 88.69 16 VAL B CA 1
ATOM 980 C C . VAL B 1 16 ? 3.715 10.117 18.906 1 88.69 16 VAL B C 1
ATOM 982 O O . VAL B 1 16 ? 3.867 10.719 17.844 1 88.69 16 VAL B O 1
ATOM 985 N N . GLU B 1 17 ? 4.672 9.531 19.625 1 86.88 17 GLU B N 1
ATOM 986 C CA . GLU B 1 17 ? 6.043 9.594 19.125 1 86.88 17 GLU B CA 1
ATOM 987 C C . GLU B 1 17 ? 6.172 8.906 17.766 1 86.88 17 GLU B C 1
ATOM 989 O O . GLU B 1 17 ? 5.688 7.789 17.594 1 86.88 17 GLU B O 1
ATOM 994 N N . GLY B 1 18 ? 6.797 9.68 16.812 1 90.12 18 GLY B N 1
ATOM 995 C CA . GLY B 1 18 ? 7.066 9.109 15.508 1 90.12 18 GLY B CA 1
ATOM 996 C C . GLY B 1 18 ? 5.965 9.383 14.5 1 90.12 18 GLY B C 1
ATOM 997 O O . GLY B 1 18 ? 6.137 9.141 13.297 1 90.12 18 GLY B O 1
ATOM 998 N N . LEU B 1 19 ? 4.824 9.789 14.969 1 93.44 19 LEU B N 1
ATOM 999 C CA . LEU B 1 19 ? 3.742 10.188 14.078 1 93.44 19 LEU B CA 1
ATOM 1000 C C . LEU B 1 19 ? 3.912 11.641 13.633 1 93.44 19 LEU B C 1
ATOM 1002 O O . LEU B 1 19 ? 4.055 12.531 14.469 1 93.44 19 LEU B O 1
ATOM 1006 N N . HIS B 1 20 ? 3.912 11.883 12.336 1 96.19 20 HIS B N 1
ATOM 1007 C CA . HIS B 1 20 ? 4.262 13.203 11.828 1 96.19 20 HIS B CA 1
ATOM 1008 C C . HIS B 1 20 ? 3.031 13.922 11.281 1 96.19 20 HIS B C 1
ATOM 1010 O O . HIS B 1 20 ? 2.992 15.156 11.258 1 96.19 20 HIS B O 1
ATOM 1016 N N . ALA B 1 21 ? 2.049 13.109 10.781 1 96.31 21 ALA B N 1
ATOM 1017 C CA . ALA B 1 21 ? 0.91 13.797 10.188 1 96.31 21 ALA B CA 1
ATOM 1018 C C . ALA B 1 21 ? -0.321 12.898 10.148 1 96.31 21 ALA B C 1
ATOM 1020 O O . ALA B 1 21 ? -0.199 11.672 10.086 1 96.31 21 ALA B O 1
ATOM 1021 N N . ILE B 1 22 ? -1.472 13.5 10.156 1 95.88 22 ILE B N 1
ATOM 1022 C CA . ILE B 1 22 ? -2.775 12.883 9.945 1 95.88 22 ILE B CA 1
ATOM 1023 C C . ILE B 1 22 ? -3.594 13.719 8.961 1 95.88 22 ILE B C 1
ATOM 1025 O O . ILE B 1 22 ? -3.74 14.93 9.133 1 95.88 22 ILE B O 1
ATOM 1029 N N . VAL B 1 23 ? -4.059 13.047 7.945 1 95.38 23 VAL B N 1
ATOM 1030 C CA . VAL B 1 23 ? -4.879 13.734 6.953 1 95.38 23 VAL B CA 1
ATOM 1031 C C . VAL B 1 23 ? -6.195 12.977 6.758 1 95.38 23 VAL B C 1
ATOM 1033 O O . VAL B 1 23 ? -6.195 11.758 6.613 1 95.38 23 VAL B O 1
ATOM 1036 N N . VAL B 1 24 ? -7.281 13.688 6.84 1 94.69 24 VAL B N 1
ATOM 1037 C CA . VAL B 1 24 ? -8.602 13.164 6.492 1 94.69 24 VAL B CA 1
ATOM 1038 C C . VAL B 1 24 ? -9.109 13.844 5.223 1 94.69 24 VAL B C 1
ATOM 1040 O O . VAL B 1 24 ? -9.18 15.078 5.156 1 94.69 24 VAL B O 1
ATOM 1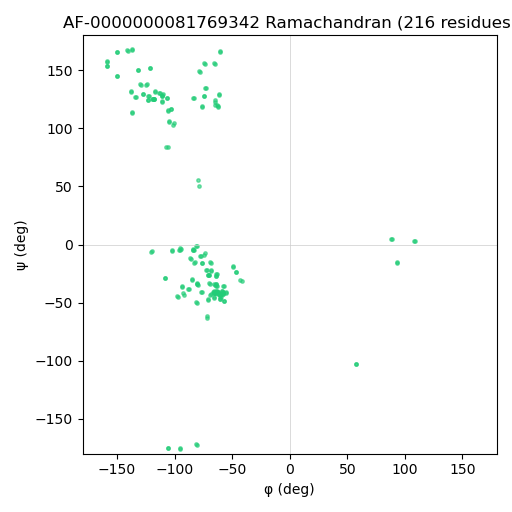043 N N . SER B 1 25 ? -9.406 13.023 4.242 1 95.12 25 SER B N 1
ATOM 1044 C CA . SER B 1 25 ? -9.82 13.562 2.951 1 95.12 25 SER B CA 1
ATOM 1045 C C . SER B 1 25 ? -10.945 12.742 2.338 1 95.12 25 SER B C 1
ATOM 1047 O O . SER B 1 25 ? -11.312 11.688 2.867 1 95.12 25 SER B O 1
ATOM 1049 N N . ASP B 1 26 ? -11.531 13.289 1.365 1 93.06 26 ASP B N 1
ATOM 1050 C CA . ASP B 1 26 ? -12.398 12.453 0.539 1 93.06 26 ASP B CA 1
ATOM 1051 C C . ASP B 1 26 ? -11.586 11.641 -0.463 1 93.06 26 ASP B C 1
ATOM 1053 O O . ASP B 1 26 ? -10.359 11.594 -0.379 1 93.06 26 ASP B O 1
ATOM 1057 N N . ARG B 1 27 ? -12.211 10.938 -1.396 1 88.88 27 ARG B N 1
ATOM 1058 C CA . ARG B 1 27 ? -11.531 10.039 -2.318 1 88.88 27 ARG B CA 1
ATOM 1059 C C . ARG B 1 27 ? -10.805 10.812 -3.41 1 88.88 27 ARG B C 1
ATOM 1061 O O . ARG B 1 27 ? -9.961 10.266 -4.117 1 88.88 27 ARG B O 1
ATOM 1068 N N . ASP B 1 28 ? -11.156 12.062 -3.537 1 89.75 28 ASP B N 1
ATOM 1069 C CA . ASP B 1 28 ? -10.453 12.914 -4.492 1 89.75 28 ASP B CA 1
ATOM 1070 C C . ASP B 1 28 ? -9.172 13.477 -3.883 1 89.75 28 ASP B C 1
ATOM 1072 O O . ASP B 1 28 ? -8.383 14.133 -4.57 1 89.75 28 ASP B O 1
ATOM 1076 N N . GLY B 1 29 ? -8.992 13.172 -2.598 1 89.94 29 GLY B N 1
ATOM 1077 C CA . GLY B 1 29 ? -7.777 13.594 -1.916 1 89.94 29 GLY B CA 1
ATOM 1078 C C . GLY B 1 29 ? -7.879 14.977 -1.31 1 89.94 29 GLY B C 1
ATOM 1079 O O . GLY B 1 29 ? -6.895 15.508 -0.787 1 89.94 29 GLY B O 1
ATOM 1080 N N . VAL B 1 30 ? -9 15.516 -1.39 1 91.5 30 VAL B N 1
ATOM 1081 C CA . VAL B 1 30 ? -9.203 16.844 -0.828 1 91.5 30 VAL B CA 1
ATOM 1082 C C . VAL B 1 30 ? -9.305 16.75 0.693 1 91.5 30 VAL B C 1
ATOM 1084 O O . VAL B 1 30 ? -10.234 16.141 1.225 1 91.5 30 VAL B O 1
ATOM 1087 N N . PRO B 1 31 ? -8.391 17.391 1.37 1 91.81 31 PRO B N 1
ATOM 1088 C CA . PRO B 1 31 ? -8.344 17.234 2.826 1 91.81 31 PRO B CA 1
ATOM 1089 C C . PRO B 1 31 ? -9.484 17.953 3.537 1 91.81 31 PRO B C 1
ATOM 1091 O O . PRO B 1 31 ? -9.82 19.094 3.178 1 91.81 31 PRO B O 1
ATOM 1094 N N . VAL B 1 32 ? -10.086 17.344 4.441 1 92.06 32 VAL B N 1
ATOM 1095 C CA . VAL B 1 32 ? -11.031 17.922 5.387 1 92.06 32 VAL B CA 1
ATOM 1096 C C . VAL B 1 32 ? -10.305 18.328 6.664 1 92.06 32 VAL B C 1
ATOM 1098 O O . VAL B 1 32 ? -10.625 19.344 7.27 1 92.06 32 VAL B O 1
ATOM 1101 N N . ILE B 1 33 ? -9.375 17.562 7.012 1 94.38 33 ILE B N 1
ATOM 1102 C CA . ILE B 1 33 ? -8.531 17.812 8.172 1 94.38 33 ILE B CA 1
ATOM 1103 C C . ILE B 1 33 ? -7.074 17.5 7.84 1 94.38 33 ILE B C 1
ATOM 1105 O O . ILE B 1 33 ? -6.789 16.484 7.203 1 94.38 33 ILE B O 1
ATOM 1109 N N . LYS B 1 34 ? -6.152 18.328 8.125 1 94.25 34 LYS B N 1
ATOM 1110 C CA . LYS B 1 34 ? -4.719 18.094 7.965 1 94.25 34 LYS B CA 1
ATOM 1111 C C . LYS B 1 34 ? -3.938 18.594 9.172 1 94.25 34 LYS B C 1
ATOM 1113 O O . LYS B 1 34 ? -4.008 19.781 9.516 1 94.25 34 LYS B O 1
ATOM 1118 N N . VAL B 1 35 ? -3.4 17.719 9.836 1 94.75 35 VAL B N 1
ATOM 1119 C CA . VAL B 1 35 ? -2.535 18.047 10.969 1 94.75 35 VAL B CA 1
ATOM 1120 C C . VAL B 1 35 ? -1.152 17.422 10.75 1 94.75 35 VAL B C 1
ATOM 1122 O O . VAL B 1 35 ? -1.033 16.25 10.43 1 94.75 35 VAL B O 1
ATOM 1125 N N . ALA B 1 36 ? -0.148 18.266 10.875 1 95.69 36 ALA B N 1
ATOM 1126 C CA . ALA B 1 36 ? 1.205 17.781 10.617 1 95.69 36 ALA B CA 1
ATOM 1127 C C . ALA B 1 36 ? 2.229 18.547 11.453 1 95.69 36 ALA B C 1
ATOM 1129 O O . ALA B 1 36 ? 1.992 19.688 11.844 1 95.69 36 ALA B O 1
ATOM 1130 N N . ASN B 1 37 ? 3.217 17.875 11.852 1 94.56 37 ASN B N 1
ATOM 1131 C CA . ASN B 1 37 ? 4.344 18.562 12.461 1 94.56 37 ASN B CA 1
ATOM 1132 C C . ASN B 1 37 ? 5.441 18.844 11.438 1 94.56 37 ASN B C 1
ATOM 1134 O O . ASN B 1 37 ? 5.27 18.594 10.242 1 94.56 37 ASN B O 1
ATOM 1138 N N . ASP B 1 38 ? 6.594 19.375 11.82 1 93.62 38 ASP B N 1
ATOM 1139 C CA . ASP B 1 38 ? 7.621 19.859 10.906 1 93.62 38 ASP B CA 1
ATOM 1140 C C . ASP B 1 38 ? 8.367 18.688 10.258 1 93.62 38 ASP B C 1
ATOM 1142 O O . ASP B 1 38 ? 9.094 18.891 9.281 1 93.62 38 ASP B O 1
ATOM 1146 N N . ASN B 1 39 ? 8.195 17.438 10.664 1 93.62 39 ASN B N 1
ATOM 1147 C CA . ASN B 1 39 ? 8.906 16.281 10.148 1 93.62 39 ASN B CA 1
ATOM 1148 C C . ASN B 1 39 ? 8.117 15.578 9.047 1 93.62 39 ASN B C 1
ATOM 1150 O O . ASN B 1 39 ? 8.625 14.656 8.406 1 93.62 39 ASN B O 1
ATOM 1154 N N . ALA B 1 40 ? 6.941 16.062 8.844 1 93.94 40 ALA B N 1
ATOM 1155 C CA . ALA B 1 40 ? 6.086 15.422 7.852 1 93.94 40 ALA B CA 1
ATOM 1156 C C . ALA B 1 40 ? 6.547 15.75 6.434 1 93.94 40 ALA B C 1
ATOM 1158 O O . ALA B 1 40 ? 6.777 16.922 6.102 1 93.94 40 ALA B O 1
ATOM 1159 N N . PRO B 1 41 ? 6.73 14.688 5.633 1 93.38 41 PRO B N 1
ATOM 1160 C CA . PRO B 1 41 ? 7.004 14.969 4.219 1 93.38 41 PRO B CA 1
ATOM 1161 C C . PRO B 1 41 ? 5.855 15.695 3.527 1 93.38 41 PRO B C 1
ATOM 1163 O O . PRO B 1 41 ? 4.742 15.164 3.445 1 93.38 41 PRO B O 1
ATOM 1166 N N . GLU B 1 42 ? 6.039 16.812 3.039 1 92.38 42 GLU B N 1
ATOM 1167 C CA . GLU B 1 42 ? 5.004 17.688 2.494 1 92.38 42 GLU B CA 1
ATOM 1168 C C . GLU B 1 42 ? 4.281 17.016 1.326 1 92.38 42 GLU B C 1
ATOM 1170 O O . GLU B 1 42 ? 3.059 17.125 1.205 1 92.38 42 GLU B O 1
ATOM 1175 N N . HIS B 1 43 ? 5.043 16.406 0.487 1 91.62 43 HIS B N 1
ATOM 1176 C CA . HIS B 1 43 ? 4.488 15.82 -0.731 1 91.62 43 HIS B CA 1
ATOM 1177 C C . HIS B 1 43 ? 3.514 14.695 -0.409 1 91.62 43 HIS B C 1
ATOM 1179 O O . HIS B 1 43 ? 2.596 14.422 -1.185 1 91.62 43 HIS B O 1
ATOM 1185 N N . ALA B 1 44 ? 3.705 14.055 0.731 1 91.88 44 ALA B N 1
ATOM 1186 C CA . ALA B 1 44 ? 2.84 12.945 1.112 1 91.88 44 ALA B CA 1
ATOM 1187 C C . ALA B 1 44 ? 1.496 13.445 1.632 1 91.88 44 ALA B C 1
ATOM 1189 O O . ALA B 1 44 ? 0.556 12.664 1.798 1 91.88 44 ALA B O 1
ATOM 1190 N N . LEU B 1 45 ? 1.355 14.734 1.867 1 92.69 45 LEU B N 1
ATOM 1191 C CA . LEU B 1 45 ? 0.147 15.32 2.43 1 92.69 45 LEU B CA 1
ATOM 1192 C C . LEU B 1 45 ? -0.687 15.992 1.344 1 92.69 45 LEU B C 1
ATOM 1194 O O . LEU B 1 45 ? -1.78 16.5 1.614 1 92.69 45 LEU B O 1
ATOM 1198 N N . ARG B 1 46 ? -0.192 16.031 0.191 1 92 46 ARG B N 1
ATOM 1199 C CA . ARG B 1 46 ? -0.846 16.75 -0.907 1 92 46 ARG B CA 1
ATOM 1200 C C . ARG B 1 46 ? -1.997 15.922 -1.479 1 92 46 ARG B C 1
ATOM 1202 O O . ARG B 1 46 ? -1.925 14.688 -1.524 1 92 46 ARG B O 1
ATOM 1209 N N . PRO B 1 47 ? -3.016 16.547 -1.97 1 92.31 47 PRO B N 1
ATOM 1210 C CA . PRO B 1 47 ? -4.16 15.852 -2.559 1 92.31 47 PRO B CA 1
ATOM 1211 C C . PRO B 1 47 ? -3.766 14.938 -3.717 1 92.31 47 PRO B C 1
ATOM 1213 O O . PRO B 1 47 ? -4.332 13.852 -3.873 1 92.31 47 PRO B O 1
ATOM 1216 N N . GLY B 1 48 ? -2.812 15.328 -4.5 1 92.06 48 GLY B N 1
ATOM 1217 C CA . GLY B 1 48 ? -2.373 14.516 -5.621 1 92.06 48 GLY B CA 1
ATOM 1218 C C . GLY B 1 48 ? -1.887 13.141 -5.207 1 92.06 48 GLY B C 1
ATOM 1219 O O . GLY B 1 48 ? -2.195 12.141 -5.863 1 92.06 48 GLY B O 1
ATOM 1220 N N . PHE B 1 49 ? -1.166 13.109 -4.086 1 91.31 49 PHE B N 1
ATOM 1221 C CA . PHE B 1 49 ? -0.641 11.844 -3.588 1 91.31 49 PHE B CA 1
ATOM 1222 C C . PHE B 1 49 ? -1.764 10.969 -3.053 1 91.31 49 PHE B C 1
ATOM 1224 O O . PHE B 1 49 ? -1.868 9.797 -3.414 1 91.31 49 PHE B O 1
ATOM 1231 N N . LEU B 1 50 ? -2.605 11.523 -2.268 1 91.88 50 LEU B N 1
ATOM 1232 C CA . LEU B 1 50 ? -3.68 10.773 -1.625 1 91.88 50 LEU B CA 1
ATOM 1233 C C . LEU B 1 50 ? -4.676 10.258 -2.658 1 91.88 50 LEU B C 1
ATOM 1235 O O . LEU B 1 50 ? -5.102 9.102 -2.596 1 91.88 50 LEU B O 1
ATOM 1239 N N . SER B 1 51 ? -5.008 11.086 -3.619 1 92.44 51 SER B N 1
ATOM 1240 C CA . SER B 1 51 ? -5.941 10.688 -4.668 1 92.44 51 SER B CA 1
ATOM 1241 C C . SER B 1 51 ? -5.363 9.562 -5.52 1 92.44 51 SER B C 1
ATOM 1243 O O . SER B 1 51 ? -6.102 8.688 -5.992 1 92.44 51 SER B O 1
ATOM 1245 N N . THR B 1 52 ? -4.039 9.547 -5.75 1 91.25 52 THR B N 1
ATOM 1246 C CA . THR B 1 52 ? -3.369 8.523 -6.551 1 91.25 52 THR B CA 1
ATOM 1247 C C . THR B 1 52 ? -3.627 7.137 -5.977 1 91.25 52 THR B C 1
ATOM 1249 O O . THR B 1 52 ? -4.004 6.219 -6.711 1 91.25 52 THR B O 1
ATOM 1252 N N . PHE B 1 53 ? -3.6 6.953 -4.684 1 91.06 53 PHE B N 1
ATOM 1253 C CA . PHE B 1 53 ? -3.785 5.637 -4.086 1 91.06 53 PHE B CA 1
ATOM 1254 C C . PHE B 1 53 ? -5.266 5.324 -3.918 1 91.06 53 PHE B C 1
ATOM 1256 O O . PHE B 1 53 ? -5.668 4.16 -3.967 1 91.06 53 PHE B O 1
ATOM 1263 N N . ALA B 1 54 ? -6.02 6.379 -3.723 1 91.25 54 ALA B N 1
ATOM 1264 C CA . ALA B 1 54 ? -7.461 6.152 -3.725 1 91.25 54 ALA B CA 1
ATOM 1265 C C . ALA B 1 54 ? -7.93 5.602 -5.07 1 91.25 54 ALA B C 1
ATOM 1267 O O . ALA B 1 54 ? -8.695 4.641 -5.117 1 91.25 54 ALA B O 1
ATOM 1268 N N . LEU B 1 55 ? -7.375 6.191 -6.105 1 89 55 LEU B N 1
ATOM 1269 C CA . LEU B 1 55 ? -7.699 5.746 -7.453 1 89 55 LEU B CA 1
ATOM 1270 C C . LEU B 1 55 ? -7.203 4.32 -7.688 1 89 55 LEU B C 1
ATOM 1272 O O . LEU B 1 55 ? -7.918 3.498 -8.266 1 89 55 LEU B O 1
ATOM 1276 N N . ALA B 1 56 ? -6.016 4.031 -7.312 1 91.19 56 ALA B N 1
ATOM 1277 C CA . ALA B 1 56 ? -5.453 2.691 -7.465 1 91.19 56 ALA B CA 1
ATOM 1278 C C . ALA B 1 56 ? -6.309 1.652 -6.746 1 91.19 56 ALA B C 1
ATOM 1280 O O . ALA B 1 56 ? -6.555 0.567 -7.277 1 91.19 56 ALA B O 1
ATOM 1281 N N . THR B 1 57 ? -6.781 1.957 -5.535 1 90.88 57 THR B N 1
ATOM 1282 C CA . THR B 1 57 ? -7.641 1.063 -4.766 1 90.88 57 THR B CA 1
ATOM 1283 C C . THR B 1 57 ? -8.984 0.867 -5.465 1 90.88 57 THR B C 1
ATOM 1285 O O . THR B 1 57 ? -9.5 -0.251 -5.527 1 90.88 57 THR B O 1
ATOM 1288 N N . ASP B 1 58 ? -9.492 1.96 -5.977 1 89.69 58 ASP B N 1
ATOM 1289 C CA . ASP B 1 58 ? -10.75 1.88 -6.703 1 89.69 58 ASP B CA 1
ATOM 1290 C C . ASP B 1 58 ? -10.617 1.007 -7.949 1 89.69 58 ASP B C 1
ATOM 1292 O O . ASP B 1 58 ? -11.492 0.188 -8.242 1 89.69 58 ASP B O 1
ATOM 1296 N N . GLN B 1 59 ? -9.484 1.229 -8.555 1 87.56 59 GLN B N 1
ATOM 1297 C CA . GLN B 1 59 ? -9.203 0.411 -9.734 1 87.56 59 GLN B CA 1
ATOM 1298 C C . GLN B 1 59 ? -9.023 -1.057 -9.352 1 87.56 59 GLN B C 1
ATOM 1300 O O . GLN B 1 59 ? -9.5 -1.947 -10.062 1 87.56 59 GLN B O 1
ATOM 1305 N N . GLY B 1 60 ? -8.406 -1.364 -8.336 1 86.38 60 GLY B N 1
ATOM 1306 C CA . GLY B 1 60 ? -8.266 -2.736 -7.875 1 86.38 60 GLY B CA 1
ATOM 1307 C C . GLY B 1 60 ? -9.594 -3.385 -7.531 1 86.38 60 GLY B C 1
ATOM 1308 O O . GLY B 1 60 ? -9.828 -4.551 -7.859 1 86.38 60 GLY B O 1
ATOM 1309 N N . SER B 1 61 ? -10.406 -2.602 -6.906 1 85.06 61 SER B N 1
ATOM 1310 C CA . SER B 1 61 ? -11.719 -3.117 -6.551 1 85.06 61 SER B CA 1
ATOM 1311 C C . SER B 1 61 ? -12.539 -3.453 -7.793 1 85.06 61 SER B C 1
ATOM 1313 O O . SER B 1 61 ? -13.273 -4.441 -7.809 1 85.06 61 SER B O 1
ATOM 1315 N N . LYS B 1 62 ? -12.367 -2.73 -8.766 1 85.56 62 LYS B N 1
ATOM 1316 C CA . LYS B 1 62 ? -13.078 -2.934 -10.023 1 85.56 62 LYS B CA 1
ATOM 1317 C C . LYS B 1 62 ? -12.586 -4.191 -10.734 1 85.56 62 LYS B C 1
ATOM 1319 O O . LYS B 1 62 ? -13.32 -4.785 -11.531 1 85.56 62 LYS B O 1
ATOM 1324 N N . LEU B 1 63 ? -11.367 -4.598 -10.5 1 86.5 63 LEU B N 1
ATOM 1325 C CA . LEU B 1 63 ? -10.773 -5.785 -11.102 1 86.5 63 LEU B CA 1
ATOM 1326 C C . LEU B 1 63 ? -11.203 -7.047 -10.359 1 86.5 63 LEU B C 1
ATOM 1328 O O . LEU B 1 63 ? -10.766 -8.148 -10.695 1 86.5 63 LEU B O 1
ATOM 1332 N N . GLY B 1 64 ? -11.969 -6.91 -9.328 1 84.06 64 GLY B N 1
ATOM 1333 C CA . GLY B 1 64 ? -12.555 -8.062 -8.664 1 84.06 64 GLY B CA 1
ATOM 1334 C C . GLY B 1 64 ? -11.938 -8.352 -7.305 1 84.06 64 GLY B C 1
ATOM 1335 O O . GLY B 1 64 ? -12.25 -9.359 -6.672 1 84.06 64 GLY B O 1
ATOM 1336 N N . LEU B 1 65 ? -11.062 -7.488 -6.965 1 82.69 65 LEU B N 1
ATOM 1337 C CA . LEU B 1 65 ? -10.492 -7.66 -5.633 1 82.69 65 LEU B CA 1
ATOM 1338 C C . LEU B 1 65 ? -11.492 -7.246 -4.559 1 82.69 65 LEU B C 1
ATOM 1340 O O . LEU B 1 65 ? -12.43 -6.496 -4.832 1 82.69 65 LEU B O 1
ATOM 1344 N N . SER B 1 66 ? -11.32 -7.777 -3.434 1 83.12 66 SER B N 1
ATOM 1345 C CA . SER B 1 66 ? -12.086 -7.297 -2.283 1 83.12 66 SER B CA 1
ATOM 1346 C C . SER B 1 66 ? -11.797 -5.824 -2.006 1 83.12 66 SER B C 1
ATOM 1348 O O . SER B 1 66 ? -10.922 -5.227 -2.639 1 83.12 66 SER B O 1
ATOM 1350 N N . LYS B 1 67 ? -12.617 -5.316 -1.224 1 85.44 67 LYS B N 1
ATOM 1351 C CA . LYS B 1 67 ? -12.406 -3.924 -0.846 1 85.44 67 LYS B CA 1
ATOM 1352 C C . LYS B 1 67 ? -11.117 -3.758 -0.049 1 85.44 67 LYS B C 1
ATOM 1354 O O . LYS B 1 67 ? -10.898 -4.461 0.941 1 85.44 67 LYS B O 1
ATOM 1359 N N . ASN B 1 68 ? -10.242 -2.91 -0.654 1 88.5 68 ASN B N 1
ATOM 1360 C CA . A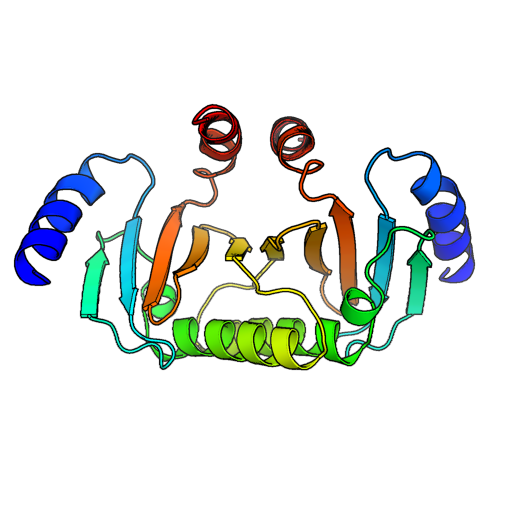SN B 1 68 ? -9.016 -2.582 0.063 1 88.5 68 ASN B CA 1
ATOM 1361 C C . ASN B 1 68 ? -9.305 -1.805 1.344 1 88.5 68 ASN B C 1
ATOM 1363 O O . ASN B 1 68 ? -9.938 -0.747 1.304 1 88.5 68 ASN B O 1
ATOM 1367 N N . LYS B 1 69 ? -8.875 -2.289 2.467 1 89.38 69 LYS B N 1
ATOM 1368 C CA . LYS B 1 69 ? -9.117 -1.646 3.756 1 89.38 69 LYS B CA 1
ATOM 1369 C C . LYS B 1 69 ? -8.031 -0.622 4.07 1 89.38 69 LYS B C 1
ATOM 1371 O O . LYS B 1 69 ? -8.32 0.449 4.609 1 89.38 69 LYS B O 1
ATOM 1376 N N . SER B 1 70 ? -6.883 -0.987 3.719 1 92 70 SER B N 1
ATOM 1377 C CA . SER B 1 70 ? -5.777 -0.079 4.008 1 92 70 SER B CA 1
ATOM 1378 C C . SER B 1 70 ? -4.578 -0.361 3.109 1 92 70 SER B C 1
ATOM 1380 O O . SER B 1 70 ? -4.477 -1.439 2.521 1 92 70 SER B O 1
ATOM 1382 N N . ILE B 1 71 ? -3.793 0.634 2.969 1 92.88 71 ILE B N 1
ATOM 1383 C CA . ILE B 1 71 ? -2.535 0.557 2.234 1 92.88 71 ILE B CA 1
ATOM 1384 C C . ILE B 1 71 ? -1.402 1.118 3.09 1 92.88 71 ILE B C 1
ATOM 1386 O O . ILE B 1 71 ? -1.564 2.15 3.746 1 92.88 71 ILE B O 1
ATOM 1390 N N . ILE B 1 72 ? -0.304 0.473 3.084 1 92.56 72 ILE B N 1
ATOM 1391 C CA . ILE B 1 72 ? 0.903 1.01 3.701 1 92.56 72 ILE B CA 1
ATOM 1392 C C . ILE B 1 72 ? 1.99 1.185 2.645 1 92.56 72 ILE B C 1
ATOM 1394 O O . ILE B 1 72 ? 2.299 0.25 1.901 1 92.56 72 ILE B O 1
ATOM 1398 N N . CYS B 1 73 ? 2.494 2.369 2.572 1 91.69 73 CYS B N 1
ATOM 1399 C CA . CYS B 1 73 ? 3.623 2.664 1.697 1 91.69 73 CYS B CA 1
ATOM 1400 C C . CYS B 1 73 ? 4.902 2.865 2.504 1 91.69 73 CYS B C 1
ATOM 1402 O O . CYS B 1 73 ? 4.93 3.662 3.443 1 91.69 73 CYS B O 1
ATOM 1404 N N . TYR B 1 74 ? 5.938 2.129 2.154 1 90 74 TYR B N 1
ATOM 1405 C CA . TYR B 1 74 ? 7.223 2.244 2.834 1 90 74 TYR B CA 1
ATOM 1406 C C . TYR B 1 74 ? 8.234 2.988 1.968 1 90 74 TYR B C 1
ATOM 1408 O O . TYR B 1 74 ? 8.578 2.531 0.876 1 90 74 TYR B O 1
ATOM 1416 N N . TYR B 1 75 ? 8.633 4.121 2.436 1 90.56 75 TYR B N 1
ATOM 1417 C CA . TYR B 1 75 ? 9.672 4.914 1.786 1 90.56 75 TYR B CA 1
ATOM 1418 C C . TYR B 1 75 ? 10.977 4.844 2.561 1 90.56 75 TYR B C 1
ATOM 1420 O O . TYR B 1 75 ? 11.117 4.043 3.488 1 90.56 75 TYR B O 1
ATOM 1428 N N . ASN B 1 76 ? 11.992 5.59 2.154 1 88.44 76 ASN B N 1
ATOM 1429 C CA . ASN B 1 76 ? 13.305 5.516 2.789 1 88.44 76 ASN B CA 1
ATOM 1430 C C . ASN B 1 76 ? 13.273 6.082 4.207 1 88.44 76 ASN B C 1
ATOM 1432 O O . ASN B 1 76 ? 13.781 5.457 5.141 1 88.44 76 ASN B O 1
ATOM 1436 N N . THR B 1 77 ? 12.625 7.199 4.48 1 90 77 THR B N 1
ATOM 1437 C CA . THR B 1 77 ? 12.727 7.883 5.766 1 90 77 THR B CA 1
ATOM 1438 C C . THR B 1 77 ? 11.359 7.988 6.434 1 90 77 THR B C 1
ATOM 1440 O O . THR B 1 77 ? 11.258 8.414 7.582 1 90 77 THR B O 1
ATOM 1443 N N . TYR B 1 78 ? 10.398 7.582 5.703 1 91 78 TYR B N 1
ATOM 1444 C CA . TYR B 1 78 ? 9.062 7.66 6.273 1 91 78 TYR B CA 1
ATOM 1445 C C . TYR B 1 78 ? 8.164 6.559 5.715 1 91 78 TYR B C 1
ATOM 1447 O O . TYR B 1 78 ? 8.57 5.824 4.809 1 91 78 TYR B O 1
ATOM 1455 N N . GLN B 1 79 ? 7.059 6.359 6.355 1 92.69 79 GLN B N 1
ATOM 1456 C CA . GLN B 1 79 ? 6.004 5.473 5.875 1 92.69 79 GLN B CA 1
ATOM 1457 C C . GLN B 1 79 ? 4.641 6.152 5.945 1 92.69 79 GLN B C 1
ATOM 1459 O O . GLN B 1 79 ? 4.426 7.043 6.77 1 92.69 79 GLN B O 1
ATOM 1464 N N . VAL B 1 80 ? 3.76 5.762 5.035 1 93.38 80 VAL B N 1
ATOM 1465 C CA . VAL B 1 80 ? 2.414 6.324 4.992 1 93.38 80 VAL B CA 1
ATOM 1466 C C . VAL B 1 80 ? 1.381 5.203 5.094 1 93.38 80 VAL B C 1
ATOM 1468 O O . VAL B 1 80 ? 1.428 4.234 4.332 1 93.38 80 VAL B O 1
ATOM 1471 N N . PHE B 1 81 ? 0.544 5.359 6.074 1 93.12 81 PHE B N 1
ATOM 1472 C CA . PHE B 1 81 ? -0.576 4.441 6.246 1 93.12 81 PHE B CA 1
ATOM 1473 C C . PHE B 1 81 ? -1.875 5.082 5.77 1 93.12 81 PHE B C 1
ATOM 1475 O O . PHE B 1 81 ? -2.273 6.137 6.266 1 93.12 81 PHE B O 1
ATOM 1482 N N . ILE B 1 82 ? -2.438 4.492 4.777 1 94.38 82 ILE B N 1
ATOM 1483 C CA . ILE B 1 82 ? -3.684 5.016 4.227 1 94.38 82 ILE B CA 1
ATOM 1484 C C . ILE B 1 82 ? -4.832 4.062 4.543 1 94.38 82 ILE B C 1
ATOM 1486 O O . ILE B 1 82 ? -4.73 2.857 4.297 1 94.38 82 ILE B O 1
ATOM 1490 N N . LEU B 1 83 ? -5.867 4.637 5.094 1 92.94 83 LEU B N 1
ATOM 1491 C CA . LEU B 1 83 ? -7.066 3.867 5.414 1 92.94 83 LEU B CA 1
ATOM 1492 C C . LEU B 1 83 ? -8.266 4.367 4.609 1 92.9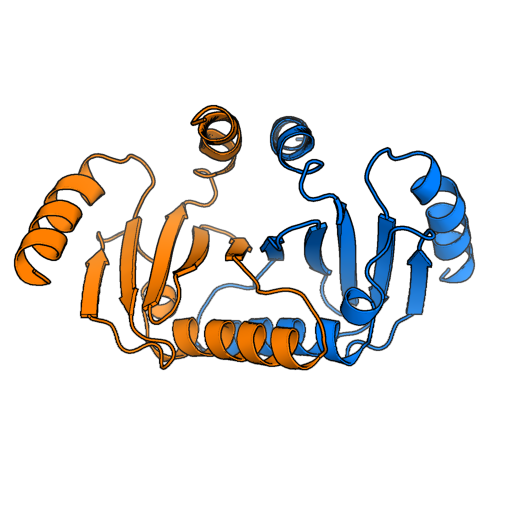4 83 LEU B C 1
ATOM 1494 O O . LEU B 1 83 ? -8.469 5.574 4.477 1 92.94 83 LEU B O 1
ATOM 1498 N N . PHE B 1 84 ? -8.914 3.371 4.043 1 91.44 84 PHE B N 1
ATOM 1499 C CA . PHE B 1 84 ? -10.117 3.695 3.289 1 91.44 84 PHE B CA 1
ATOM 1500 C C . PHE B 1 84 ? -11.367 3.393 4.109 1 91.44 84 PHE B C 1
ATOM 1502 O O . PHE B 1 84 ? -11.711 2.229 4.324 1 91.44 84 PHE B O 1
ATOM 1509 N N . LEU B 1 85 ? -11.93 4.484 4.633 1 86.06 85 LEU B N 1
ATOM 1510 C CA . LEU B 1 85 ? -13.102 4.344 5.488 1 86.06 85 LEU B CA 1
ATOM 1511 C C . LEU B 1 85 ? -14.367 4.789 4.762 1 86.06 85 LEU B C 1
ATOM 1513 O O . LEU B 1 85 ? -14.836 5.914 4.957 1 86.06 85 LEU B O 1
ATOM 1517 N N . GLY B 1 86 ? -14.977 3.889 3.951 1 83.31 86 GLY B N 1
ATOM 1518 C CA . GLY B 1 86 ? -16.172 4.238 3.197 1 83.31 86 GLY B CA 1
ATOM 1519 C C . GLY B 1 86 ? -15.969 5.43 2.279 1 83.31 86 GLY B C 1
ATOM 1520 O O . GLY B 1 86 ? -15.312 5.316 1.24 1 83.31 86 GLY B O 1
ATOM 1521 N N . CYS B 1 87 ? -16.5 6.578 2.748 1 86.19 87 CYS B N 1
ATOM 1522 C CA . CYS B 1 87 ? -16.469 7.762 1.897 1 86.19 87 CYS B CA 1
ATOM 1523 C C . CYS B 1 87 ? -15.242 8.625 2.205 1 86.19 87 CYS B C 1
ATOM 1525 O O . CYS B 1 87 ? -14.953 9.57 1.479 1 86.19 87 CYS B O 1
ATOM 1527 N N . SER B 1 88 ? -14.508 8.234 3.17 1 91.25 88 SER B N 1
ATOM 1528 C CA . SER B 1 88 ? -13.367 9.039 3.584 1 91.25 88 SER B CA 1
ATOM 1529 C C . SER B 1 88 ? -12.07 8.25 3.486 1 91.25 88 SER B C 1
ATOM 1531 O O . SER B 1 88 ? -12.078 7.02 3.531 1 91.25 88 SER B O 1
ATOM 1533 N N . VAL B 1 89 ? -11.008 9.008 3.275 1 94.19 89 VAL B N 1
ATOM 1534 C CA . VAL B 1 89 ? -9.656 8.461 3.281 1 94.19 89 VAL B CA 1
ATOM 1535 C C . VAL B 1 89 ? -8.844 9.102 4.402 1 94.19 89 VAL B C 1
ATOM 1537 O O . VAL B 1 89 ? -8.883 10.32 4.582 1 94.19 89 VAL B O 1
ATOM 1540 N N . GLN B 1 90 ? -8.281 8.297 5.246 1 94.38 90 GLN B N 1
ATOM 1541 C CA . GLN B 1 90 ? -7.414 8.773 6.316 1 94.38 90 GLN B CA 1
ATOM 1542 C C . GLN B 1 90 ? -5.973 8.32 6.102 1 94.38 90 GLN B C 1
ATOM 1544 O O . GLN B 1 90 ? -5.723 7.145 5.82 1 94.38 90 GLN B O 1
ATOM 1549 N N . SER B 1 91 ? -5.082 9.266 6.207 1 95.5 91 SER B N 1
ATOM 1550 C CA . SER B 1 91 ? -3.676 8.922 6.031 1 95.5 91 SER B CA 1
ATOM 1551 C C . SER B 1 91 ? -2.85 9.344 7.242 1 95.5 91 SER B C 1
ATOM 1553 O O . SER B 1 91 ? -3.08 10.406 7.82 1 95.5 91 SER B O 1
ATOM 1555 N N . PHE B 1 92 ? -1.934 8.492 7.672 1 93.88 92 PHE B N 1
ATOM 1556 C CA . PHE B 1 92 ? -0.985 8.719 8.758 1 93.88 92 PHE B CA 1
ATOM 1557 C C . PHE B 1 92 ? 0.449 8.625 8.25 1 93.88 92 PHE B C 1
ATOM 1559 O O . PHE B 1 92 ? 0.82 7.648 7.598 1 93.88 92 PHE B O 1
ATOM 1566 N N . THR B 1 93 ? 1.156 9.57 8.469 1 95.38 93 THR B N 1
ATOM 1567 C CA . THR B 1 93 ? 2.559 9.57 8.062 1 95.38 93 THR B CA 1
ATOM 1568 C C . THR B 1 93 ? 3.473 9.516 9.281 1 95.38 93 THR B C 1
ATOM 1570 O O . THR B 1 93 ? 3.293 10.281 10.234 1 95.38 93 THR B O 1
ATOM 1573 N N . SER B 1 94 ? 4.359 8.602 9.266 1 94.62 94 SER B N 1
ATOM 1574 C CA . SER B 1 94 ? 5.305 8.422 10.367 1 94.62 94 SER B CA 1
ATOM 1575 C C . SER B 1 94 ? 6.715 8.164 9.844 1 94.62 94 SER B C 1
ATOM 1577 O O . SER B 1 94 ? 6.906 7.914 8.648 1 94.62 94 SER B O 1
ATOM 1579 N N . GLY B 1 95 ? 7.617 8.25 10.766 1 91.75 95 GLY B N 1
ATOM 1580 C CA . GLY B 1 95 ? 8.961 7.848 10.383 1 91.75 95 GLY B CA 1
ATOM 1581 C C . GLY B 1 95 ? 9.07 6.371 10.055 1 91.75 95 GLY B C 1
ATOM 1582 O O . GLY B 1 95 ? 8.227 5.57 10.477 1 91.75 95 GLY B O 1
ATOM 1583 N N . SER B 1 96 ? 10.07 6.109 9.266 1 86.38 96 SER B N 1
ATOM 1584 C CA . SER B 1 96 ? 10.25 4.73 8.82 1 86.38 96 SER B CA 1
ATOM 1585 C C . SER B 1 96 ? 10.547 3.807 9.992 1 86.38 96 SER B C 1
ATOM 1587 O O . SER B 1 96 ? 10.258 2.609 9.938 1 86.38 96 SER B O 1
ATOM 1589 N N . GLU B 1 97 ? 11.062 4.328 11.008 1 80.44 97 GLU B N 1
ATOM 1590 C CA . GLU B 1 97 ? 11.398 3.52 12.172 1 80.44 97 GLU B CA 1
ATOM 1591 C C . GLU B 1 97 ? 10.188 3.322 13.078 1 80.44 97 GLU B C 1
ATOM 1593 O O . GLU B 1 97 ? 10.25 2.576 14.062 1 80.44 97 GLU B O 1
ATOM 1598 N N . PHE B 1 98 ? 9.156 3.906 12.773 1 71.44 98 PHE B N 1
ATOM 1599 C CA . PHE B 1 98 ? 7.969 3.871 13.625 1 71.44 98 PHE B CA 1
ATOM 1600 C C . PHE B 1 98 ? 7.309 2.498 13.578 1 71.44 98 PHE B C 1
ATOM 1602 O O . PHE B 1 98 ? 6.883 1.971 14.609 1 71.44 98 PHE B O 1
ATOM 1609 N N . HIS B 1 99 ? 6.742 1.895 12.445 1 59.41 99 HIS B N 1
ATOM 1610 C CA . HIS B 1 99 ? 5.945 0.683 12.297 1 59.41 99 HIS B CA 1
ATOM 1611 C C . HIS B 1 99 ? 6.668 -0.529 12.875 1 59.41 99 HIS B C 1
ATOM 1613 O O . HIS B 1 99 ? 6.031 -1.478 13.336 1 59.41 99 HIS B O 1
ATOM 1619 N N . SER B 1 100 ? 8.023 -0.563 12.609 1 49.78 100 SER B N 1
ATOM 1620 C CA . SER B 1 100 ? 8.672 -1.705 13.25 1 49.78 100 SER B CA 1
ATOM 1621 C C . SER B 1 100 ? 8.289 -1.811 14.719 1 49.78 100 SER B C 1
ATOM 1623 O O . SER B 1 100 ? 8.203 -2.912 15.266 1 49.78 100 SER B O 1
ATOM 1625 N N . GLN B 1 101 ? 7.836 -0.773 15.156 1 46.66 101 GLN B N 1
ATOM 1626 C CA . GLN B 1 101 ? 7.504 -0.792 16.578 1 46.66 101 GLN B CA 1
ATOM 1627 C C . GLN B 1 101 ? 6.016 -1.054 16.797 1 46.66 101 GLN B C 1
ATOM 1629 O O . GLN B 1 101 ? 5.637 -1.791 17.703 1 46.66 101 GLN B O 1
ATOM 1634 N N . GLN B 1 102 ? 5.07 -0.438 16.078 1 46.78 102 GLN B N 1
ATOM 1635 C CA . GLN B 1 102 ? 3.643 -0.533 16.359 1 46.78 102 GLN B CA 1
ATOM 1636 C C . GLN B 1 102 ? 3.051 -1.818 15.797 1 46.78 102 GLN B C 1
ATOM 1638 O O . GLN B 1 102 ? 2.139 -2.402 16.391 1 46.78 102 GLN B O 1
ATOM 1643 N N . GLN B 1 103 ? 3.316 -2.125 14.508 1 43.72 103 GLN B N 1
ATOM 1644 C CA . GLN B 1 103 ? 2.732 -3.344 13.961 1 43.72 103 GLN B CA 1
ATOM 1645 C C . GLN B 1 103 ? 2.838 -4.496 14.953 1 43.72 103 GLN B C 1
ATOM 1647 O O . GLN B 1 103 ? 1.939 -5.34 15.039 1 43.72 103 GLN B O 1
ATOM 1652 N N . CYS B 1 104 ? 3.795 -4.508 15.734 1 36.31 104 CYS B N 1
ATOM 1653 C CA . CYS B 1 104 ? 3.732 -5.5 16.797 1 36.31 104 CYS B CA 1
ATOM 1654 C C . CYS B 1 104 ? 2.631 -5.164 17.797 1 36.31 104 CYS B C 1
ATOM 1656 O O . CYS B 1 104 ? 2.137 -6.043 18.516 1 36.31 104 CYS B O 1
ATOM 1658 N N . GLN B 1 105 ? 2.16 -3.98 17.938 1 33.66 105 GLN B N 1
ATOM 1659 C CA . GLN B 1 105 ? 1.252 -3.697 19.047 1 33.66 105 GLN B CA 1
ATOM 1660 C C . GLN B 1 105 ? -0.203 -3.879 18.625 1 33.66 105 GLN B C 1
ATOM 1662 O O . GLN B 1 105 ? -1.062 -4.191 19.453 1 33.66 105 GLN B O 1
ATOM 1667 N N . HIS B 1 106 ? -0.607 -3.432 17.422 1 34.16 106 HIS B N 1
ATOM 1668 C CA . HIS B 1 106 ? -2.053 -3.369 17.234 1 34.16 106 HIS B CA 1
ATOM 1669 C C . HIS B 1 106 ? -2.646 -4.766 17.078 1 34.16 106 HIS B C 1
ATOM 1671 O O . HIS B 1 106 ? -3.859 -4.914 16.906 1 34.16 106 HIS B O 1
ATOM 1677 N N . SER B 1 107 ? -2.018 -5.742 16.734 1 33.59 107 SER B N 1
ATOM 1678 C CA . SER B 1 107 ? -2.76 -6.996 16.734 1 33.59 107 SER B CA 1
ATOM 1679 C C . SER B 1 107 ? -3.549 -7.176 18.016 1 33.59 107 SER B C 1
ATOM 1681 O O . SER B 1 107 ? -4.312 -8.133 18.156 1 33.59 107 SER B O 1
ATOM 1683 N N . SER B 1 108 ? -3.129 -6.527 19.078 1 30.38 108 SER B N 1
ATOM 1684 C CA . SER B 1 108 ? -3.848 -6.93 20.281 1 30.38 108 SER B CA 1
ATOM 1685 C C . SER B 1 108 ? -5.18 -6.199 20.391 1 30.38 108 SER B C 1
ATOM 1687 O O . SER B 1 108 ? -5.879 -6.332 21.406 1 30.38 108 SER B O 1
ATOM 1689 N N . GLY B 1 109 ? -5.508 -5.129 19.688 1 27.73 109 GLY B N 1
ATOM 1690 C CA . GLY B 1 109 ? -6.75 -4.512 20.125 1 27.73 109 GLY B CA 1
ATOM 1691 C C . GLY B 1 109 ? -7.984 -5.223 19.609 1 27.73 109 GLY B C 1
ATOM 1692 O O . GLY B 1 109 ? -8.344 -5.078 18.438 1 27.73 109 GLY B O 1
ATOM 1693 N N . ASN B 1 110 ? -8.328 -6.477 19.734 1 22.38 110 ASN B N 1
ATOM 1694 C CA . ASN B 1 110 ? -9.688 -6.957 19.938 1 22.38 110 ASN B CA 1
ATOM 1695 C C . ASN B 1 110 ? -10.391 -6.219 21.078 1 22.38 110 ASN B C 1
ATOM 1697 O O . ASN B 1 110 ? -9.805 -6.023 22.141 1 22.38 110 ASN B O 1
#

pLDDT: mean 84.61, std 17.12, range [21.94, 96.31]

Nearest PDB structures (foldseek):
  2zl1-assembly1_A  TM=8.429E-01  e=2.433E-15  unclassified
  1veu-assembly1_A  TM=8.312E-01  e=2.928E-15  Mus musculus
  7t3c-assembly1_O  TM=8.125E-01  e=7.244E-14  Homo sapiens
  9jue-assembly1_E  TM=7.823E-01  e=1.015E-05  Promethearchaeum syntrophicum
  7yh1-assembly2_C  TM=7.725E-01  e=1.079E-05  Promethearchaeum syntrophicum

Secondary structure (DSSP, 8-state):
-HHHHHHHHHHHGGGSTTEEEEEEE-TT--EEEEEE-TTS-GGGGSHHHHHHHHHHHHHHHHTTPPPP-EEEEE-SSEEEEEEEETTEEEEEEEEHHHHHHHHHHHTT--/-HHHHHHHHHHHGGGSTTEEEEEEE-TT--EEEEEE-TTS-GGGGSHHHHHHHHHHHHHHHHTTPPPP-EEEEE-SSEEEEEEEETTEEEEEEEETTTHHHHHHHHTT--

Radius of gyration: 17.5 Å; Cα contacts (8 Å, |Δi|>4): 433; chains: 2; bounding box: 38×46×39 Å

InterPro domains:
  IPR015019 Ragulator complex protein LAMTOR3 [PF08923] (3-81)
  IPR015019 Ragulator complex protein LAMTOR3 [PTHR13378] (1-82)
  IPR015019 Ragulator complex protein LAMTOR3 [SM01278] (3-104)